Protein 6BT1 (pdb70)

Sequence (296 aa):
PPRFQRDFVDLRPPIRVMQWNILAQALGEGKDNFVQCPVVEALKWEERKCCLILEEILAYQPDILCLQEVDHYFDTFQPLLSRLGYQGTFFPKPWSPCLDVEHNNGPDGCALFFLQNRFKLVNSANIRLTAMTLKTNQVAIAQTLECKESGRQFCIAVTHLKARTTGWERFRSAQGCDLLQNLQNITQGAKIPLIVCGDFNAEPTEEVYKHFASSSSLNLNSAYKLLSADGQSEPPYTTWKIRTSGECRHTLDYIWYSKHALNVRSALDLLTEEQIGPNRLPSFNYPSDHLSLLVCDFSFT

InterPro domains:
  IPR005135 Endonuclease/exonuclease/phosphatase [PF03372] (146-414)
  IPR034965 Nocturnin, deadenylase domain [cd09096] (144-423)
  IPR036691 Endonuclease/exonuclease/phosphatase superfamily [G3DSA:3.60.10.10] (116-429)
  IPR036691 Endonuclease/exonuclease/phosphatase superfamily [SSF56219] (142-422)
  IPR050410 CCR4/nocturin mRNA turnover and transcription [PTHR12121] (87-424)

Structure (mmCIF, N/CA/C/O backbone):
data_6BT1
#
_entry.id   6BT1
#
_cell.length_a   61.900
_cell.length_b   61.900
_cell.length_c   155.483
_cell.angle_alpha   90.00
_cell.angle_beta   90.00
_cell.angle_gamma   90.00
#
_symmetry.space_group_name_H-M   'P 41 21 2'
#
loop_
_entity.id
_entity.type
_entity.pdbx_description
1 polymer Nocturnin
2 non-polymer 'MAGNESIUM ION'
3 water water
#
loop_
_atom_site.group_PDB
_atom_site.id
_atom_site.type_symbol
_atom_site.label_atom_id
_atom_site.label_alt_id
_atom_site.label_comp_id
_atom_site.label_asym_id
_atom_site.label_entity_id
_atom_site.label_seq_id
_atom_site.pdbx_PDB_ins_code
_atom_site.Cartn_x
_atom_site.Cartn_y
_atom_site.Cartn_z
_atom_site.occupancy
_atom_site.B_iso_or_equiv
_atom_site.auth_seq_id
_atom_site.auth_comp_id
_atom_site.auth_asym_id
_atom_site.auth_atom_id
_atom_site.pdbx_PDB_model_num
ATOM 1 N N . PRO A 1 4 ? -39.059 -9.667 -22.255 1.00 40.57 122 PRO A N 1
ATOM 2 C CA . PRO A 1 4 ? -37.871 -9.228 -21.522 1.00 41.78 122 PRO A CA 1
ATOM 3 C C . PRO A 1 4 ? -37.516 -7.779 -21.817 1.00 34.92 122 PRO A C 1
ATOM 4 O O . PRO A 1 4 ? -37.570 -7.346 -22.972 1.00 34.27 122 PRO A O 1
ATOM 8 N N . PRO A 1 5 ? -37.152 -7.033 -20.771 1.00 33.00 123 PRO A N 1
ATOM 9 C CA . PRO A 1 5 ? -36.719 -5.641 -20.887 1.00 27.90 123 PRO A CA 1
ATOM 10 C C . PRO A 1 5 ? -35.595 -5.446 -21.901 1.00 24.51 123 PRO A C 1
ATOM 11 O O . PRO A 1 5 ? -35.533 -4.389 -22.516 1.00 24.26 123 PRO A O 1
ATOM 15 N N . ARG A 1 6 ? -34.737 -6.443 -22.094 1.00 28.94 124 ARG A N 1
ATOM 16 C CA . ARG A 1 6 ? -33.618 -6.275 -23.021 1.00 29.68 124 ARG A CA 1
ATOM 17 C C . ARG A 1 6 ? -34.080 -6.121 -24.471 1.00 27.29 124 ARG A C 1
ATOM 18 O O . ARG A 1 6 ? -33.302 -5.707 -25.324 1.00 28.65 124 ARG A O 1
ATOM 26 N N . PHE A 1 7 ? -35.340 -6.449 -24.744 1.00 24.95 125 PHE A N 1
ATOM 27 C CA . PHE A 1 7 ? -35.909 -6.210 -26.069 1.00 25.95 125 PHE A CA 1
ATOM 28 C C . PHE A 1 7 ? -36.669 -4.876 -26.138 1.00 26.72 125 PHE A C 1
ATOM 29 O O . PHE A 1 7 ? -37.129 -4.469 -27.209 1.00 29.01 125 PHE A O 1
ATOM 37 N N . GLN A 1 8 ? -36.789 -4.194 -25.001 1.00 26.11 126 GLN A N 1
ATOM 38 C CA . GLN A 1 8 ? -37.554 -2.947 -24.918 1.00 26.60 126 GLN A CA 1
ATOM 39 C C . GLN A 1 8 ? -36.697 -1.702 -24.667 1.00 23.20 126 GLN A C 1
ATOM 40 O O . GLN A 1 8 ? -37.038 -0.605 -25.125 1.00 27.18 126 GLN A O 1
ATOM 46 N N . ARG A 1 9 ? -35.606 -1.859 -23.923 1.00 23.13 127 ARG A N 1
ATOM 47 C CA . ARG A 1 9 ? -34.798 -0.710 -23.530 1.00 21.97 127 ARG A CA 1
ATOM 48 C C . ARG A 1 9 ? -33.876 -0.266 -24.661 1.00 23.11 127 ARG A C 1
ATOM 49 O O . ARG A 1 9 ? -33.278 -1.097 -25.344 1.00 23.49 127 ARG A O 1
ATOM 57 N N . ASP A 1 10 ? -33.770 1.046 -24.851 1.00 24.89 128 ASP A N 1
ATOM 58 C CA . ASP A 1 10 ? -32.955 1.611 -25.921 1.00 24.06 128 ASP A CA 1
ATOM 59 C C . ASP A 1 10 ? -31.814 2.464 -25.406 1.00 21.54 128 ASP A C 1
ATOM 60 O O . ASP A 1 10 ? -31.926 3.096 -24.361 1.00 23.00 128 ASP A O 1
ATOM 65 N N . PHE A 1 11 ? -30.728 2.504 -26.169 1.00 20.40 129 PHE A N 1
ATOM 66 C CA . PHE A 1 11 ? -29.649 3.433 -25.870 1.00 20.56 129 PHE A CA 1
ATOM 67 C C . PHE A 1 11 ? -29.998 4.812 -26.395 1.00 22.71 129 PHE A C 1
ATOM 68 O O . PHE A 1 11 ? -30.356 4.993 -27.565 1.00 28.15 129 PHE A O 1
ATOM 76 N N . VAL A 1 12 ? -29.918 5.784 -25.503 1.00 20.67 130 VAL A N 1
ATOM 77 C CA . VAL A 1 12 ? -30.083 7.170 -25.876 1.00 20.57 130 VAL A CA 1
ATOM 78 C C . VAL A 1 12 ? -28.736 7.690 -26.345 1.00 21.68 130 VAL A C 1
ATOM 79 O O . VAL A 1 12 ? -27.740 7.539 -25.637 1.00 22.88 130 VAL A O 1
ATOM 83 N N . ASP A 1 13 ? -28.704 8.287 -27.536 1.00 24.40 131 ASP A N 1
ATOM 84 C CA . ASP A 1 13 ? -27.467 8.814 -28.108 1.00 29.18 131 ASP A CA 1
ATOM 85 C C . ASP A 1 13 ? -27.158 10.176 -27.494 1.00 31.74 131 ASP A C 1
ATOM 86 O O . ASP A 1 13 ? -27.907 11.136 -27.669 1.00 33.02 131 ASP A O 1
ATOM 91 N N . LEU A 1 14 ? -26.049 10.256 -26.773 1.00 32.33 132 LEU A N 1
ATOM 92 C CA . LEU A 1 14 ? -25.711 11.462 -26.032 1.00 35.11 132 LEU A CA 1
ATOM 93 C C . LEU A 1 14 ? -24.478 12.163 -26.595 1.00 41.67 132 LEU A C 1
ATOM 94 O O . LEU A 1 14 ? -24.001 13.143 -26.018 1.00 45.32 132 LEU A O 1
ATOM 99 N N . ARG A 1 15 ? -23.971 11.653 -27.715 1.00 43.18 133 ARG A N 1
ATOM 100 C CA . ARG A 1 15 ? -22.799 12.219 -28.381 1.00 47.34 133 ARG A CA 1
ATOM 101 C C . ARG A 1 15 ? -22.571 11.531 -29.719 1.00 50.30 133 ARG A C 1
ATOM 102 O O . ARG A 1 15 ? -22.314 10.326 -29.767 1.00 53.15 133 ARG A O 1
ATOM 104 N N . PRO A 1 23 ? -12.568 4.237 -29.494 1.00 51.65 141 PRO A N 1
ATOM 105 C CA . PRO A 1 23 ? -12.462 3.119 -28.547 1.00 49.08 141 PRO A CA 1
ATOM 106 C C . PRO A 1 23 ? -13.269 3.328 -27.263 1.00 42.00 141 PRO A C 1
ATOM 107 O O . PRO A 1 23 ? -12.672 3.457 -26.194 1.00 42.03 141 PRO A O 1
ATOM 111 N N . PRO A 1 24 ? -14.610 3.351 -27.363 1.00 37.78 142 PRO A N 1
ATOM 112 C CA . PRO A 1 24 ? -15.452 3.644 -26.198 1.00 32.25 142 PRO A CA 1
ATOM 113 C C . PRO A 1 24 ? -15.365 2.548 -25.151 1.00 25.11 142 PRO A C 1
ATOM 114 O O . PRO A 1 24 ? -15.088 1.397 -25.489 1.00 25.98 142 PRO A O 1
ATOM 118 N N . ILE A 1 25 ? -15.595 2.916 -23.895 1.00 17.85 143 ILE A N 1
ATOM 119 C CA . ILE A 1 25 ? -15.611 1.969 -22.779 1.00 15.73 143 ILE A CA 1
ATOM 120 C C . ILE A 1 25 ? -17.033 1.857 -22.250 1.00 15.91 143 ILE A C 1
ATOM 121 O O . ILE A 1 25 ? -17.602 2.851 -21.797 1.00 15.68 143 ILE A O 1
ATOM 126 N N . ARG A 1 26 ? -17.608 0.657 -22.318 1.00 13.59 144 ARG A N 1
ATOM 127 C CA . ARG A 1 26 ? -18.966 0.433 -21.831 1.00 12.44 144 ARG A CA 1
ATOM 128 C C . ARG A 1 26 ? -18.930 -0.083 -20.410 1.00 11.79 144 ARG A C 1
ATOM 129 O O . ARG A 1 26 ? -18.302 -1.104 -20.120 1.00 12.40 144 ARG A O 1
ATOM 137 N N . VAL A 1 27 ? -19.610 0.640 -19.532 1.00 12.03 145 VAL A N 1
ATOM 138 C CA . VAL A 1 27 ? -19.698 0.295 -18.123 1.00 11.88 145 VAL A CA 1
ATOM 139 C C . VAL A 1 27 ? -21.123 -0.105 -17.757 1.00 10.93 145 VAL A C 1
ATOM 140 O O . VAL A 1 27 ? -22.073 0.592 -18.108 1.00 13.06 145 VAL A O 1
ATOM 144 N N . MET A 1 28 ? -21.261 -1.236 -17.074 1.00 11.09 146 MET A N 1
ATOM 145 C CA . MET A 1 28 ? -22.554 -1.711 -16.612 1.00 11.56 146 MET A CA 1
ATOM 146 C C . MET A 1 28 ? -22.556 -1.799 -15.091 1.00 11.56 146 MET A C 1
ATOM 147 O O . MET A 1 28 ? -21.653 -2.399 -14.501 1.00 13.83 146 MET A O 1
ATOM 152 N N . GLN A 1 29 ? -23.555 -1.166 -14.480 1.00 11.71 147 GLN A N 1
ATOM 153 C CA . GLN A 1 29 ? -23.765 -1.147 -13.030 1.00 12.38 147 GLN A CA 1
ATOM 154 C C . GLN A 1 29 ? -25.037 -1.939 -12.705 1.00 10.35 147 GLN A C 1
ATOM 155 O O . GLN A 1 29 ? -26.079 -1.667 -13.277 1.00 12.72 147 GLN A O 1
ATOM 161 N N . TRP A 1 30 ? -24.974 -2.898 -11.782 1.00 9.66 148 TRP A N 1
ATOM 162 C CA . TRP A 1 30 ? -26.173 -3.682 -11.488 1.00 10.15 148 TRP A CA 1
ATOM 163 C C . TRP A 1 30 ? -26.164 -4.307 -10.105 1.00 9.96 148 TRP A C 1
ATOM 164 O O . TRP A 1 30 ? -25.233 -5.045 -9.754 1.00 10.49 148 TRP A O 1
ATOM 175 N N . ASN A 1 31 ? -27.192 -3.987 -9.320 1.00 10.93 149 ASN A N 1
ATOM 176 C CA . ASN A 1 31 ? -27.512 -4.754 -8.119 1.00 11.14 149 ASN A CA 1
ATOM 177 C C . ASN A 1 31 ? -28.319 -5.932 -8.630 1.00 9.78 149 ASN A C 1
ATOM 178 O O . ASN A 1 31 ? -29.454 -5.740 -9.079 1.00 11.43 149 ASN A O 1
ATOM 183 N N . ILE A 1 32 ? -27.725 -7.128 -8.604 1.00 10.01 150 ILE A N 1
ATOM 184 C CA . ILE A 1 32 ? -28.309 -8.272 -9.306 1.00 10.58 150 ILE A CA 1
ATOM 185 C C . ILE A 1 32 ? -29.303 -9.075 -8.472 1.00 12.26 150 ILE A C 1
ATOM 186 O O . ILE A 1 32 ? -29.874 -10.039 -8.983 1.00 14.23 150 ILE A O 1
ATOM 191 N N . LEU A 1 33 ? -29.472 -8.682 -7.210 1.00 12.09 151 LEU A N 1
ATOM 192 C CA . LEU A 1 33 ? -30.377 -9.355 -6.283 1.00 11.20 151 LEU A CA 1
ATOM 193 C C . LEU A 1 33 ? -2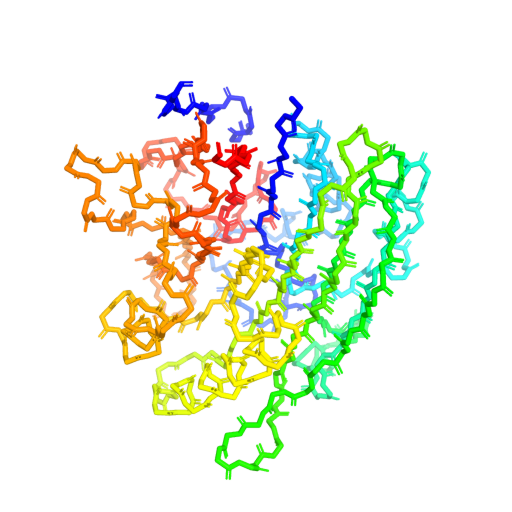9.779 -10.677 -5.814 1.00 13.23 151 LEU A C 1
ATOM 194 O O . LEU A 1 33 ? -29.749 -11.647 -6.573 1.00 15.20 151 LEU A O 1
ATOM 199 N N . ALA A 1 34 ? -29.303 -10.727 -4.571 1.00 12.06 152 ALA A N 1
ATOM 200 C CA . ALA A 1 34 ? -28.712 -11.970 -4.072 1.00 13.05 152 ALA A CA 1
ATOM 201 C C . ALA A 1 34 ? -29.777 -13.053 -4.032 1.00 13.64 152 ALA A C 1
ATOM 202 O O . ALA A 1 34 ? -30.906 -12.783 -3.638 1.00 14.60 152 ALA A O 1
ATOM 204 N N . GLN A 1 35 ? -29.420 -14.272 -4.426 1.00 13.92 153 GLN A N 1
ATOM 205 C CA . GLN A 1 35 ? -30.372 -15.374 -4.430 1.00 15.53 153 GLN A CA 1
ATOM 206 C C . GLN A 1 35 ? -30.956 -15.618 -3.037 1.00 16.74 153 GLN A C 1
ATOM 207 O O . GLN A 1 35 ? -32.167 -15.773 -2.886 1.00 18.10 153 GLN A O 1
ATOM 213 N N . ALA A 1 36 ? -30.107 -15.634 -2.014 1.00 16.45 154 ALA A N 1
ATOM 214 C CA . ALA A 1 36 ? -30.587 -15.909 -0.659 1.00 17.63 154 ALA A CA 1
ATOM 215 C C . ALA A 1 36 ? -31.536 -14.824 -0.169 1.00 17.57 154 ALA A C 1
ATOM 216 O O . ALA A 1 36 ? -32.489 -15.104 0.551 1.00 20.23 154 ALA A O 1
ATOM 218 N N . LEU A 1 37 ? -31.281 -13.583 -0.564 1.00 16.75 155 LEU A N 1
ATOM 219 C CA . LEU A 1 37 ? -32.108 -12.471 -0.105 1.00 16.95 155 LEU A CA 1
ATOM 220 C C . LEU A 1 37 ? -33.440 -12.435 -0.845 1.00 18.37 155 LEU A C 1
ATOM 221 O O . LEU A 1 37 ? -34.482 -12.169 -0.249 1.00 20.18 155 LEU A O 1
ATOM 226 N N . GLY A 1 38 ? -33.411 -12.724 -2.140 1.00 18.85 156 GLY A N 1
ATOM 227 C CA . GLY A 1 38 ? -34.623 -12.724 -2.936 1.00 20.89 156 GLY A CA 1
ATOM 228 C C . GLY A 1 38 ? -35.625 -13.728 -2.407 1.00 25.23 156 GLY A C 1
ATOM 229 O O . GLY A 1 38 ? -36.835 -13.480 -2.402 1.00 26.40 156 GLY A O 1
ATOM 230 N N . GLU A 1 39 ? -35.124 -14.868 -1.940 1.00 24.47 157 GLU A N 1
ATOM 231 C CA . GLU A 1 39 ? -36.016 -15.907 -1.450 1.00 28.56 157 GLU A CA 1
ATOM 232 C C . GLU A 1 39 ? -36.290 -15.801 0.053 1.00 28.84 157 GLU A C 1
ATOM 233 O O . GLU A 1 39 ? -37.358 -16.214 0.508 1.00 32.36 157 GLU A O 1
ATOM 239 N N . GLY A 1 40 ? -35.356 -15.232 0.817 1.00 28.44 158 GLY A N 1
ATOM 240 C CA . GLY A 1 40 ? -35.454 -15.264 2.271 1.00 28.85 158 GLY A CA 1
ATOM 241 C C . GLY A 1 40 ? -35.662 -13.967 3.044 1.00 29.91 158 GLY A C 1
ATOM 242 O O . GLY A 1 40 ? -36.078 -14.009 4.203 1.00 34.74 158 GLY A O 1
ATOM 243 N N . LYS A 1 41 ? -35.385 -12.819 2.431 1.00 25.67 159 LYS A N 1
ATOM 244 C CA . LYS A 1 41 ? -35.443 -11.545 3.160 1.00 25.38 159 LYS A CA 1
ATOM 245 C C . LYS A 1 41 ? -36.299 -10.463 2.496 1.00 26.11 159 LYS A C 1
ATOM 246 O O . LYS A 1 41 ? -36.954 -9.676 3.179 1.00 27.66 159 LYS A O 1
ATOM 248 N N . ASP A 1 42 ? -36.293 -10.413 1.170 1.00 22.93 160 ASP A N 1
ATOM 249 C CA . ASP A 1 42 ? -36.918 -9.292 0.468 1.00 23.19 160 ASP A CA 1
ATOM 250 C C . ASP A 1 42 ? -38.447 -9.236 0.505 1.00 25.46 160 ASP A C 1
ATOM 251 O O . ASP A 1 42 ? -39.029 -8.151 0.386 1.00 27.48 160 ASP A O 1
ATOM 256 N N . ASN A 1 43 ? -39.092 -10.388 0.662 1.00 26.34 161 ASN A N 1
ATOM 257 C CA . ASN A 1 43 ? -40.556 -10.457 0.745 1.00 28.76 161 ASN A CA 1
ATOM 258 C C . ASN A 1 43 ? -41.252 -9.812 -0.457 1.00 27.31 161 ASN A C 1
ATOM 259 O O . ASN A 1 43 ? -42.089 -8.919 -0.291 1.00 26.88 161 ASN A O 1
ATOM 264 N N . PHE A 1 44 ? -40.904 -10.266 -1.659 1.00 25.05 162 PHE A N 1
ATOM 265 C CA . PHE A 1 44 ? -41.547 -9.782 -2.881 1.00 23.94 162 PHE A CA 1
ATOM 266 C C . PHE A 1 44 ? -42.941 -10.373 -3.003 1.00 28.22 162 PHE A C 1
ATOM 267 O O . PHE A 1 44 ? -43.132 -11.397 -3.665 1.00 28.51 162 PHE A O 1
ATOM 275 N N . VAL A 1 45 ? -43.914 -9.707 -2.389 1.00 28.66 163 VAL A N 1
ATOM 276 C CA . VAL A 1 45 ? -45.246 -10.282 -2.193 1.00 29.86 163 VAL A CA 1
ATOM 277 C C . VAL A 1 45 ? -46.061 -10.480 -3.470 1.00 29.44 163 VAL A C 1
ATOM 278 O O . VAL A 1 45 ? -47.008 -11.268 -3.478 1.00 31.69 163 VAL A O 1
ATOM 282 N N . GLN A 1 46 ? -45.709 -9.790 -4.548 1.00 29.15 164 GLN A N 1
ATOM 283 C CA . GLN A 1 46 ? -46.476 -9.937 -5.782 1.00 30.21 164 GLN A CA 1
ATOM 284 C C . GLN A 1 46 ? -45.684 -10.605 -6.906 1.00 29.85 164 GLN A C 1
ATOM 285 O O . GLN A 1 46 ? -46.167 -10.705 -8.029 1.00 33.44 164 GLN A O 1
ATOM 291 N N . CYS A 1 47 ? -44.479 -11.075 -6.599 1.00 27.20 165 CYS A N 1
ATOM 292 C CA . CYS A 1 47 ? -43.693 -11.833 -7.571 1.00 24.66 165 CYS A CA 1
ATOM 293 C C . CYS A 1 47 ? -43.869 -13.337 -7.365 1.00 26.74 165 CYS A C 1
ATOM 294 O O . CYS A 1 47 ? -43.718 -13.831 -6.247 1.00 27.77 165 CYS A O 1
ATOM 297 N N . PRO A 1 48 ? -44.192 -14.069 -8.442 1.00 26.77 166 PRO A N 1
ATOM 298 C CA . PRO A 1 48 ? -44.347 -15.529 -8.376 1.00 25.88 166 PRO A CA 1
ATOM 299 C C . PRO A 1 48 ? -43.092 -16.190 -7.820 1.00 25.21 166 PRO A C 1
ATOM 300 O O . PRO A 1 48 ? -41.996 -15.868 -8.278 1.00 24.02 166 PRO A O 1
ATOM 304 N N . VAL A 1 49 ? -43.239 -17.109 -6.868 1.00 26.91 167 VAL A N 1
ATOM 305 C CA A VAL A 1 49 ? -42.064 -17.707 -6.248 0.74 27.06 167 VAL A CA 1
ATOM 306 C CA B VAL A 1 49 ? -42.094 -17.756 -6.238 0.26 26.97 167 VAL A CA 1
ATOM 307 C C . VAL A 1 49 ? -41.225 -18.473 -7.269 1.00 25.45 167 VAL A C 1
ATOM 308 O O . VAL A 1 49 ? -40.006 -18.556 -7.131 1.00 24.70 167 VAL A O 1
ATOM 315 N N . GLU A 1 50 ? -41.861 -18.994 -8.312 1.00 24.67 168 GLU A N 1
ATOM 316 C CA . GLU A 1 50 ? -41.128 -19.730 -9.337 1.00 23.44 168 GLU A CA 1
ATOM 317 C C . GLU A 1 50 ? -40.172 -18.833 -10.120 1.00 22.37 168 GLU A C 1
ATOM 318 O O . GLU A 1 50 ? -39.169 -19.308 -10.656 1.00 23.16 168 GLU A O 1
ATOM 324 N N . ALA A 1 51 ? -40.485 -17.543 -10.193 1.00 20.42 169 ALA A N 1
ATOM 325 C CA . ALA A 1 51 ? -39.619 -16.590 -10.884 1.00 20.23 169 ALA A CA 1
ATOM 326 C C . ALA A 1 51 ? -38.357 -16.268 -10.074 1.00 22.09 169 ALA A C 1
ATOM 327 O O . ALA A 1 51 ? -37.419 -15.662 -10.590 1.00 25.31 169 ALA A O 1
ATOM 329 N N . LEU A 1 52 ? -38.340 -16.661 -8.802 1.00 20.90 170 LEU A N 1
ATOM 330 C CA . LEU A 1 52 ? -37.206 -16.367 -7.925 1.00 21.24 170 LEU A CA 1
ATOM 331 C C . LEU A 1 52 ? -36.226 -17.548 -7.849 1.00 22.90 170 LEU A C 1
ATOM 332 O O . LEU A 1 52 ? -35.182 -17.451 -7.200 1.00 25.14 170 LEU A O 1
ATOM 337 N N . LYS A 1 53 ? -36.552 -18.652 -8.518 1.00 21.61 171 LYS A N 1
ATOM 338 C CA . LYS A 1 53 ? -35.682 -19.836 -8.534 1.00 21.08 171 LYS A CA 1
ATOM 339 C C . LYS A 1 53 ? -34.319 -19.530 -9.152 1.00 19.77 171 LYS A C 1
ATOM 340 O O . LYS A 1 53 ? -34.240 -18.852 -10.176 1.00 19.36 171 LYS A O 1
ATOM 342 N N . TRP A 1 54 ? -33.253 -20.043 -8.542 1.00 20.06 172 TRP A N 1
ATOM 343 C CA . TRP A 1 54 ? -31.898 -19.714 -8.970 1.00 17.98 172 TRP A CA 1
ATOM 344 C C . TRP A 1 54 ? -31.613 -20.082 -10.428 1.00 19.82 172 TRP A C 1
ATOM 345 O O . TRP A 1 54 ? -31.017 -19.286 -11.150 1.00 19.25 172 TRP A O 1
ATOM 356 N N . GLU A 1 55 ? -32.045 -21.260 -10.872 1.00 20.77 173 GLU A N 1
ATOM 357 C CA . GLU A 1 55 ? -31.741 -21.675 -12.240 1.00 23.99 173 GLU A CA 1
ATOM 358 C C . GLU A 1 55 ? -32.311 -20.675 -13.235 1.00 24.63 173 GLU A C 1
ATOM 359 O O . GLU A 1 55 ? -31.685 -20.372 -14.253 1.00 28.55 173 GLU A O 1
ATOM 365 N N . GLU A 1 56 ? -33.500 -20.162 -12.938 1.00 22.45 174 GLU A N 1
ATOM 366 C CA . GLU A 1 56 ? -34.157 -19.195 -13.810 1.00 22.65 174 GLU A CA 1
ATOM 367 C C . GLU A 1 56 ? -33.487 -17.826 -13.732 1.00 20.99 174 GLU A C 1
ATOM 368 O O . GLU A 1 56 ? -33.291 -17.162 -14.749 1.00 24.05 174 GLU A O 1
ATOM 374 N N . ARG A 1 57 ? -33.137 -17.412 -12.518 1.00 17.71 175 ARG A N 1
ATOM 375 C CA . ARG A 1 57 ? -32.491 -16.121 -12.306 1.00 17.36 175 ARG A CA 1
ATOM 376 C C . ARG A 1 57 ? -31.103 -16.080 -12.936 1.00 18.26 175 ARG A C 1
ATOM 377 O O . ARG A 1 57 ? -30.743 -15.112 -13.605 1.00 19.33 175 ARG A O 1
ATOM 385 N N . LYS A 1 58 ? -30.327 -17.137 -12.717 1.00 17.61 176 LYS A N 1
ATOM 386 C CA . LYS A 1 58 ? -28.976 -17.222 -13.259 1.00 18.77 176 LYS A CA 1
ATOM 387 C C . LYS A 1 58 ? -28.960 -16.992 -14.767 1.00 19.90 176 LYS A C 1
ATOM 388 O O . LYS A 1 58 ? -28.160 -16.208 -15.276 1.00 18.46 176 LYS A O 1
ATOM 394 N N . CYS A 1 59 ? -29.849 -17.681 -15.476 1.00 20.05 177 CYS A N 1
ATOM 395 C CA A CYS A 1 59 ? -29.900 -17.545 -16.920 0.60 21.76 177 CYS A CA 1
ATOM 396 C CA B CYS A 1 59 ? -29.973 -17.564 -16.922 0.40 21.31 177 CYS A CA 1
ATOM 397 C C . CYS A 1 59 ? -30.228 -16.120 -17.349 1.00 19.64 177 CYS A C 1
ATOM 398 O O . CYS A 1 59 ? -29.579 -15.595 -18.252 1.00 20.56 177 CYS A O 1
ATOM 403 N N . LEU A 1 60 ? -31.189 -15.474 -16.692 1.00 17.76 178 LEU A N 1
ATOM 404 C CA . LEU A 1 60 ? -31.534 -14.093 -17.055 1.00 17.68 178 LEU A CA 1
ATOM 405 C C . LEU A 1 60 ? -30.414 -13.097 -16.764 1.00 15.71 178 LEU A C 1
ATOM 406 O O . LEU A 1 60 ? -30.227 -12.138 -17.509 1.00 17.52 178 LEU A O 1
ATOM 411 N N . ILE A 1 61 ? -29.665 -13.321 -15.692 1.00 14.31 179 ILE A N 1
ATOM 412 C CA . ILE A 1 61 ? -28.569 -12.415 -15.366 1.00 14.40 179 ILE A CA 1
ATOM 413 C C . ILE A 1 61 ? -27.473 -12.521 -16.427 1.00 15.47 179 ILE A C 1
ATOM 414 O O . ILE A 1 61 ? -26.991 -11.507 -16.929 1.00 15.52 179 ILE A O 1
ATOM 419 N N . LEU A 1 62 ? -27.110 -13.744 -16.802 1.00 15.94 180 LEU A N 1
ATOM 420 C CA . LEU A 1 62 ? -26.125 -13.936 -17.862 1.00 17.24 180 LEU A CA 1
ATOM 421 C C . LEU A 1 62 ? -26.620 -13.338 -19.179 1.00 17.63 180 LEU A C 1
ATOM 422 O O . LEU A 1 62 ? -25.843 -12.735 -19.910 1.00 19.30 180 LEU A O 1
ATOM 427 N N . GLU A 1 63 ? -27.912 -13.488 -19.471 1.00 17.37 181 GLU A N 1
ATOM 428 C CA . GLU A 1 63 ? -28.480 -12.961 -20.716 1.00 18.45 181 GLU A CA 1
ATOM 429 C C . GLU A 1 63 ? -28.372 -11.435 -20.778 1.00 16.82 181 GLU A C 1
ATOM 430 O O . GLU A 1 63 ? -28.068 -10.868 -21.824 1.00 19.52 181 GLU A O 1
ATOM 436 N N . GLU A 1 64 ? -28.597 -10.776 -19.646 1.00 16.43 182 GLU A N 1
ATOM 437 C CA . GLU A 1 64 ? -28.470 -9.326 -19.561 1.00 16.09 182 GLU A CA 1
ATOM 438 C C . GLU A 1 64 ? -27.041 -8.877 -19.895 1.00 15.26 182 GLU A C 1
ATOM 439 O O . GLU A 1 64 ? -26.829 -7.931 -20.655 1.00 16.56 182 GLU A O 1
ATOM 445 N N . ILE A 1 65 ? -26.066 -9.567 -19.316 1.00 16.40 183 ILE A N 1
ATOM 446 C CA . ILE A 1 65 ? -24.659 -9.279 -19.570 1.00 17.48 183 ILE A CA 1
ATOM 447 C C . ILE A 1 65 ? -24.299 -9.519 -21.043 1.00 17.75 183 ILE A C 1
ATOM 448 O O . ILE A 1 65 ? -23.615 -8.704 -21.656 1.00 20.00 183 ILE A O 1
ATOM 453 N N . LEU A 1 66 ? -24.788 -10.612 -21.624 1.00 16.84 184 LEU A N 1
ATOM 454 C CA . LEU A 1 66 ? -24.572 -10.876 -23.052 1.00 19.66 184 LEU A CA 1
ATOM 455 C C . LEU A 1 66 ? -25.253 -9.859 -23.975 1.00 18.91 184 LEU A C 1
ATOM 456 O O . LEU A 1 66 ? -24.741 -9.554 -25.054 1.00 20.18 184 LEU A O 1
ATOM 461 N N . ALA A 1 67 ? -26.413 -9.350 -23.571 1.00 17.37 185 ALA A N 1
ATOM 462 C CA . ALA A 1 67 ? -27.127 -8.373 -24.390 1.00 17.53 185 ALA A CA 1
ATOM 463 C C . ALA A 1 67 ? -26.350 -7.077 -24.517 1.00 19.06 185 ALA A C 1
ATOM 464 O O . ALA A 1 67 ? -26.319 -6.475 -25.590 1.00 19.76 185 ALA A O 1
ATOM 466 N N . TYR A 1 68 ? -25.723 -6.640 -23.424 1.00 17.40 186 TYR A N 1
ATOM 467 C CA . TYR A 1 68 ? -25.090 -5.326 -23.423 1.00 17.21 186 TYR A CA 1
ATOM 468 C C . TYR A 1 68 ? -23.579 -5.366 -23.629 1.00 18.91 186 TYR A C 1
ATOM 469 O O . TYR A 1 68 ? -22.976 -4.328 -23.876 1.00 20.52 186 TYR A O 1
ATOM 478 N N . GLN A 1 69 ? -22.979 -6.555 -23.581 1.00 17.59 187 GLN A N 1
ATOM 479 C CA . GLN A 1 69 ? -21.560 -6.703 -23.899 1.00 19.65 187 GLN A CA 1
ATOM 480 C C . GLN A 1 69 ? -20.643 -5.667 -23.223 1.00 18.61 187 GLN A C 1
ATOM 481 O O . GLN A 1 69 ? -19.853 -5.009 -23.901 1.00 20.71 187 GLN A O 1
ATOM 487 N N . PRO A 1 70 ? -20.751 -5.501 -21.897 1.00 15.01 188 PRO A N 1
ATOM 488 C CA . PRO A 1 70 ? -19.951 -4.435 -21.283 1.00 14.21 188 PRO A CA 1
ATOM 489 C C . PRO A 1 70 ? -18.450 -4.715 -21.273 1.00 14.79 188 PRO A C 1
ATOM 490 O O . PRO A 1 70 ? -18.021 -5.874 -21.203 1.00 16.99 188 PRO A O 1
ATOM 494 N N . ASP A 1 71 ? -17.654 -3.652 -21.292 1.00 13.72 189 ASP A N 1
ATOM 495 C CA . ASP A 1 71 ? -16.216 -3.788 -21.064 1.00 13.55 189 ASP A CA 1
ATOM 496 C C . ASP A 1 71 ? -15.876 -3.917 -19.580 1.00 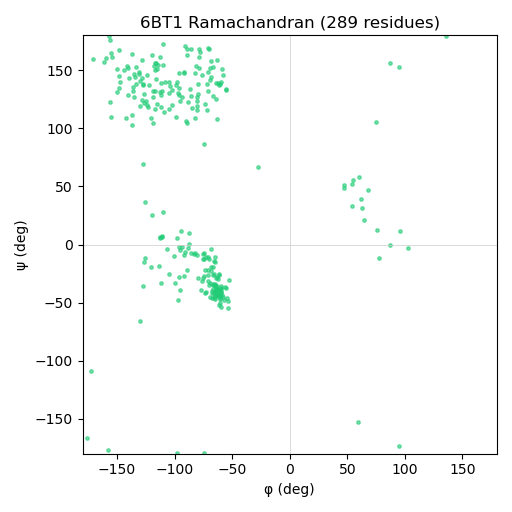13.89 189 ASP A C 1
ATOM 497 O O . ASP A 1 71 ? -14.873 -4.531 -19.215 1.00 14.40 189 ASP A O 1
ATOM 502 N N . ILE A 1 72 ? -16.722 -3.318 -18.746 1.00 12.74 190 ILE A N 1
ATOM 503 C CA . ILE A 1 72 ? -16.562 -3.280 -17.304 1.00 12.84 190 ILE A CA 1
ATOM 504 C C . ILE A 1 72 ? -17.917 -3.568 -16.683 1.00 10.83 190 ILE A C 1
ATOM 505 O O . ILE A 1 72 ? -18.934 -2.982 -17.077 1.00 12.60 190 ILE A O 1
ATOM 510 N N . LEU A 1 73 ? -17.929 -4.478 -15.714 1.00 11.76 191 LEU A N 1
ATOM 511 C CA . LEU A 1 73 ? -19.160 -4.871 -15.053 1.00 11.42 191 LEU A CA 1
ATOM 512 C C . LEU A 1 73 ? -18.983 -4.715 -13.551 1.00 10.86 191 LEU A C 1
ATOM 513 O O . LEU A 1 73 ? -18.094 -5.326 -12.958 1.00 12.03 191 LEU A O 1
ATOM 518 N N . CYS A 1 74 ? -19.839 -3.895 -12.953 1.00 11.12 192 CYS A N 1
ATOM 519 C CA . CYS A 1 74 ? -19.796 -3.583 -11.532 1.00 9.96 192 CYS A CA 1
ATOM 520 C C . CYS A 1 74 ? -21.073 -4.078 -10.877 1.00 10.62 192 CYS A C 1
ATOM 521 O O . CYS A 1 74 ? -22.162 -3.608 -11.217 1.00 12.36 192 CYS A O 1
ATOM 524 N N . LEU A 1 75 ? -20.948 -5.027 -9.948 1.00 9.83 193 LEU A N 1
ATOM 525 C CA . LEU A 1 75 ? -22.117 -5.712 -9.398 1.00 10.37 193 LEU A CA 1
ATOM 526 C C . LEU A 1 75 ? -22.209 -5.617 -7.883 1.00 10.03 193 LEU A C 1
ATOM 527 O O . LEU A 1 75 ? -21.191 -5.625 -7.184 1.00 10.99 193 LEU A O 1
ATOM 532 N N . GLN A 1 76 ? -23.439 -5.553 -7.380 1.00 10.88 194 GLN A N 1
ATOM 533 C CA . GLN A 1 76 ? -23.705 -5.724 -5.952 1.00 10.04 194 GLN A CA 1
ATOM 534 C C . GLN A 1 76 ? -24.619 -6.921 -5.726 1.00 10.50 194 GLN A C 1
ATOM 535 O O . GLN A 1 76 ? -25.303 -7.368 -6.644 1.00 11.13 194 GLN A O 1
ATOM 541 N N . GLU A 1 77 ? -24.647 -7.389 -4.479 1.00 11.00 195 GLU A N 1
ATOM 542 C CA . GLU A 1 77 ? -25.474 -8.509 -4.025 1.00 10.00 195 GLU A CA 1
ATOM 543 C C . GLU A 1 77 ? -25.115 -9.809 -4.738 1.00 10.14 195 GLU A C 1
ATOM 544 O O . GLU A 1 77 ? -25.979 -10.633 -5.024 1.00 12.21 195 GLU A O 1
ATOM 550 N N . VAL A 1 78 ? -23.821 -10.016 -4.966 1.00 11.21 196 VAL A N 1
ATOM 551 C CA . VAL A 1 78 ? -23.376 -11.219 -5.663 1.00 11.44 196 VAL A CA 1
ATOM 552 C C . VAL A 1 78 ? -23.106 -12.325 -4.650 1.00 11.65 196 VAL A C 1
ATOM 553 O O . VAL A 1 78 ? -22.118 -12.249 -3.927 1.00 13.17 196 VAL A O 1
ATOM 557 N N . ASP A 1 79 ? -23.984 -13.328 -4.568 1.00 11.79 197 ASP A N 1
ATOM 558 C CA . ASP A 1 79 ? -23.718 -14.452 -3.671 1.00 12.06 197 ASP A CA 1
ATOM 559 C C . ASP A 1 79 ? -23.410 -15.753 -4.422 1.00 11.83 197 ASP A C 1
ATOM 560 O O . ASP A 1 79 ? -23.260 -16.808 -3.804 1.00 14.59 197 ASP A O 1
ATOM 565 N N . HIS A 1 80 ? -23.271 -15.666 -5.744 1.00 13.79 198 HIS A N 1
ATOM 566 C CA . HIS A 1 80 ? -22.898 -16.820 -6.567 1.00 12.16 198 HIS A CA 1
ATOM 567 C C . HIS A 1 80 ? -21.663 -16.521 -7.427 1.00 14.46 198 HIS A C 1
ATOM 568 O O . HIS A 1 80 ? -21.541 -16.989 -8.559 1.00 13.93 198 HIS A O 1
ATOM 575 N N . TYR A 1 81 ? -20.724 -15.760 -6.876 1.00 12.53 199 TYR A N 1
ATOM 576 C CA . TYR A 1 81 ? -19.496 -15.451 -7.609 1.00 12.25 199 TYR A CA 1
ATOM 577 C C . TYR A 1 81 ? -18.671 -16.696 -7.956 1.00 12.55 199 TYR A C 1
ATOM 578 O O . TYR A 1 81 ? -18.265 -16.876 -9.110 1.00 13.46 199 TYR A O 1
ATOM 587 N N . PHE A 1 82 ? -18.381 -17.532 -6.959 1.00 13.14 200 PHE A N 1
ATOM 588 C CA . PHE A 1 82 ? -17.405 -18.610 -7.159 1.00 13.41 200 PHE A CA 1
ATOM 589 C C . PHE A 1 82 ? -17.939 -19.793 -7.948 1.00 16.38 200 PHE A C 1
ATOM 590 O O . PHE A 1 82 ? -17.186 -20.445 -8.665 1.00 18.13 200 PHE A O 1
ATOM 598 N N . ASP A 1 83 ? -19.229 -20.077 -7.819 1.00 16.14 201 ASP A N 1
ATOM 599 C CA . ASP A 1 83 ? -19.822 -21.222 -8.502 1.00 17.85 201 ASP A CA 1
ATOM 600 C C . ASP A 1 83 ? -20.348 -20.873 -9.901 1.00 18.26 201 ASP A C 1
ATOM 601 O O . ASP A 1 83 ? -20.511 -21.758 -10.751 1.00 20.84 201 ASP A O 1
ATOM 606 N N . THR A 1 84 ? -20.622 -19.593 -10.141 1.00 16.07 202 THR A N 1
ATOM 607 C CA . THR A 1 84 ? -21.283 -19.192 -11.379 1.00 15.48 202 THR A CA 1
ATOM 608 C C . THR A 1 84 ? -20.596 -18.048 -12.126 1.00 14.35 202 THR A C 1
ATOM 609 O O . THR A 1 84 ? -20.099 -18.244 -13.227 1.00 16.01 202 THR A O 1
ATOM 613 N N . PHE A 1 85 ? -20.563 -16.844 -11.558 1.00 13.42 203 PHE A N 1
ATOM 614 C CA . PHE A 1 85 ? -20.173 -15.709 -12.399 1.00 12.85 203 PHE A CA 1
ATOM 615 C C . PHE A 1 85 ? -18.684 -15.686 -12.730 1.00 12.44 203 PHE A C 1
ATOM 616 O O . PHE A 1 85 ? -18.312 -15.407 -13.869 1.00 14.20 203 PHE A O 1
ATOM 624 N N . GLN A 1 86 ? -17.828 -16.006 -11.767 1.00 12.61 204 GLN A N 1
ATOM 625 C CA . GLN A 1 86 ? -16.402 -16.036 -12.058 1.00 13.52 204 GLN A CA 1
ATOM 626 C C . GLN A 1 86 ? -16.057 -17.051 -13.169 1.00 13.97 204 GLN A C 1
ATOM 627 O O . GLN A 1 86 ? -15.439 -16.658 -14.161 1.00 14.68 204 GLN A O 1
ATOM 633 N N . PRO A 1 87 ? -16.472 -18.332 -13.039 1.00 14.86 205 PRO A N 1
ATOM 634 C CA . PRO A 1 87 ? -16.101 -19.252 -14.131 1.00 16.70 205 PRO A CA 1
ATOM 635 C C . PRO A 1 87 ? -16.761 -18.919 -15.476 1.00 17.24 205 PRO A C 1
ATOM 636 O O . PRO A 1 87 ? -16.100 -18.966 -16.522 1.00 16.97 205 PRO A O 1
ATOM 640 N N . LEU A 1 88 ? -18.043 -18.585 -15.479 1.00 15.62 206 LEU A N 1
ATOM 641 C CA . LEU A 1 88 ? -18.702 -18.347 -16.758 1.00 17.51 206 LEU A CA 1
ATOM 642 C C . LEU A 1 88 ? -18.165 -17.091 -17.455 1.00 16.24 206 LEU A C 1
ATOM 643 O O . LEU A 1 88 ? -17.951 -17.100 -18.675 1.00 17.37 206 LEU A O 1
ATOM 648 N N . LEU A 1 89 ? -17.935 -16.016 -16.702 1.00 14.20 207 LEU A N 1
ATOM 649 C CA . LEU A 1 89 ? -17.439 -14.801 -17.341 1.00 13.60 207 LEU A CA 1
ATOM 650 C C . LEU A 1 89 ? -15.962 -14.950 -17.721 1.00 16.10 207 LEU A C 1
ATOM 651 O O . LEU A 1 89 ? -15.501 -14.317 -18.678 1.00 15.84 207 LEU A O 1
ATOM 656 N N . SER A 1 90 ? -15.224 -15.793 -17.000 1.00 15.00 208 SER A N 1
ATOM 657 C CA . SER A 1 90 ? -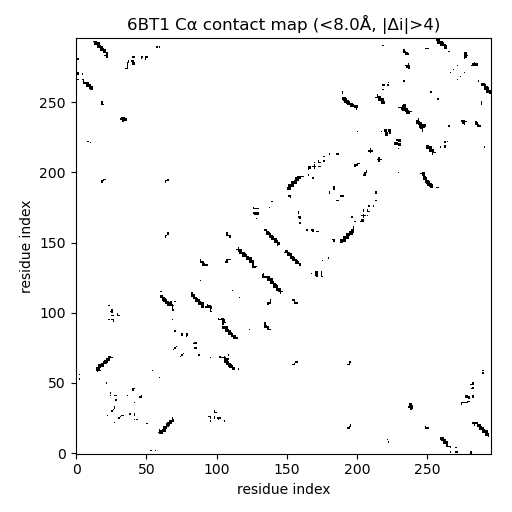13.840 -16.081 -17.384 1.00 15.93 208 SER A CA 1
ATOM 658 C C . SER A 1 90 ? -13.772 -16.685 -18.788 1.00 15.76 208 SER A C 1
ATOM 659 O O . SER A 1 90 ? -12.893 -16.339 -19.583 1.00 18.97 208 SER A O 1
ATOM 662 N N . ARG A 1 91 ? -14.698 -17.588 -19.099 1.00 17.38 209 ARG A N 1
ATOM 663 C CA . ARG A 1 91 ? -14.732 -18.220 -20.416 1.00 17.91 209 ARG A CA 1
ATOM 664 C C . ARG A 1 91 ? -15.077 -17.216 -21.521 1.00 19.83 209 ARG A C 1
ATOM 665 O O . ARG A 1 91 ? -14.794 -17.454 -22.706 1.00 21.70 209 ARG A O 1
ATOM 667 N N . LEU A 1 92 ? -15.665 -16.088 -21.125 1.00 17.85 210 LEU A N 1
ATOM 668 C CA . LEU A 1 92 ? -16.036 -15.021 -22.051 1.00 18.95 210 LEU A CA 1
ATOM 669 C C . LEU A 1 92 ? -14.995 -13.905 -22.081 1.00 19.94 210 LEU A C 1
ATOM 670 O O . LEU A 1 92 ? -15.199 -12.864 -22.723 1.00 20.92 210 LEU A O 1
ATOM 675 N N . GLY A 1 93 ? -13.885 -14.118 -21.378 1.00 18.27 211 GLY A N 1
ATOM 676 C CA . GLY A 1 93 ? -12.753 -13.210 -21.437 1.00 18.05 211 GLY A CA 1
ATOM 677 C C . GLY A 1 93 ? -12.670 -12.144 -20.352 1.00 17.54 211 GLY A C 1
ATOM 678 O O . GLY A 1 93 ? -11.866 -11.216 -20.463 1.00 18.30 211 GLY A O 1
ATOM 679 N N . TYR A 1 94 ? -13.491 -12.267 -19.309 1.00 14.93 212 TYR A N 1
ATOM 680 C CA . TYR A 1 94 ? -13.473 -11.297 -18.213 1.00 14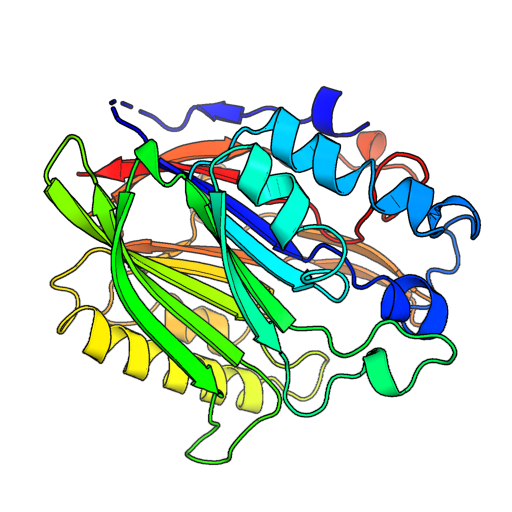.32 212 TYR A CA 1
ATOM 681 C C . TYR A 1 94 ? -12.624 -11.754 -17.042 1.00 13.53 212 TYR A C 1
ATOM 682 O O . TYR A 1 94 ? -12.750 -12.899 -16.590 1.00 17.28 212 TYR A O 1
ATOM 691 N N . GLN A 1 95 ? -11.809 -10.839 -16.524 1.00 14.27 213 GLN A N 1
ATOM 692 C CA . GLN A 1 95 ? -11.128 -11.020 -15.243 1.00 14.13 213 GLN A CA 1
ATOM 693 C C . GLN A 1 95 ? -12.069 -10.549 -14.140 1.00 12.59 213 GLN A C 1
ATOM 694 O O . GLN A 1 95 ? -12.650 -9.477 -14.256 1.00 15.80 213 GLN A O 1
ATOM 700 N N . GLY A 1 96 ? -12.214 -11.333 -13.074 1.00 13.10 214 GLY A N 1
ATOM 701 C CA . GLY A 1 96 ? -13.084 -10.949 -11.972 1.00 12.60 214 GLY A CA 1
ATOM 702 C C . GLY A 1 96 ? -12.373 -10.754 -10.638 1.00 12.90 214 GLY A C 1
ATOM 703 O O . GLY A 1 96 ? -11.309 -11.340 -10.382 1.00 14.55 214 GLY A O 1
ATOM 704 N N . THR A 1 97 ? -12.972 -9.909 -9.799 1.00 13.24 215 THR A N 1
ATOM 705 C CA . THR A 1 97 ? -12.560 -9.696 -8.413 1.00 12.30 215 THR A CA 1
ATOM 706 C C . THR A 1 97 ? -13.832 -9.662 -7.568 1.00 11.60 215 THR A C 1
ATOM 707 O O . THR A 1 97 ? -14.816 -9.038 -7.968 1.00 12.80 215 THR A O 1
ATOM 711 N N . PHE A 1 98 ? -13.819 -10.355 -6.430 1.00 11.43 216 PHE A N 1
ATOM 712 C CA . PHE A 1 98 ? -14.959 -10.410 -5.512 1.00 10.53 216 PHE A CA 1
ATOM 713 C C . PHE A 1 98 ? -14.528 -10.037 -4.099 1.00 10.62 216 PHE A C 1
ATOM 714 O O . PHE A 1 98 ? -13.495 -10.489 -3.619 1.00 13.78 216 PHE A O 1
ATOM 722 N N . PHE A 1 99 ? -15.338 -9.232 -3.425 1.00 11.62 217 PHE A N 1
ATOM 723 C CA . PHE A 1 99 ? -15.041 -8.843 -2.046 1.00 12.35 217 PHE A CA 1
ATOM 724 C C . PHE A 1 99 ? -16.338 -8.911 -1.239 1.00 11.25 217 PHE A C 1
ATOM 725 O O . PHE A 1 99 ? -17.263 -8.139 -1.493 1.00 12.64 217 PHE A O 1
ATOM 733 N N . PRO A 1 100 ? -16.433 -9.868 -0.298 1.00 11.95 218 PRO A N 1
ATOM 734 C CA . PRO A 1 100 ? -17.691 -10.054 0.444 1.00 12.25 218 PRO A CA 1
ATOM 735 C C . PRO A 1 100 ? -17.902 -9.031 1.559 1.00 13.50 218 PRO A C 1
ATOM 736 O O . PRO A 1 100 ? -16.942 -8.512 2.120 1.00 13.17 218 PRO A O 1
ATOM 740 N N . LYS A 1 101 ? -19.161 -8.750 1.881 1.00 13.44 219 LYS A N 1
ATOM 741 C CA . LYS A 1 101 ? -19.465 -8.058 3.125 1.00 15.34 219 LYS A CA 1
ATOM 742 C C . LYS A 1 101 ? -18.940 -8.916 4.269 1.00 15.91 219 LYS A C 1
ATOM 743 O O . LYS A 1 101 ? -19.052 -10.133 4.229 1.00 17.97 219 LYS A O 1
ATOM 749 N N . PRO A 1 102 ? -18.360 -8.284 5.296 1.00 17.42 220 PRO A N 1
ATOM 750 C CA . PRO A 1 102 ? -17.811 -9.104 6.385 1.00 19.84 220 PRO A CA 1
ATOM 751 C C . PRO A 1 102 ? -18.882 -9.901 7.129 1.00 17.58 220 PRO A C 1
ATOM 752 O O . PRO A 1 102 ? -18.620 -11.044 7.512 1.00 18.49 220 PRO A O 1
ATOM 756 N N . TRP A 1 103 ? -20.068 -9.320 7.298 1.00 15.91 221 TRP A N 1
ATOM 757 C CA . TRP A 1 103 ? -21.180 -10.001 7.956 1.00 15.09 221 TRP A CA 1
ATOM 758 C C . TRP A 1 103 ? -22.419 -9.940 7.062 1.00 16.14 221 TRP A C 1
ATOM 759 O O . TRP A 1 103 ? -23.403 -9.259 7.368 1.00 17.70 221 TRP A O 1
ATOM 770 N N . SER A 1 104 ? -22.365 -10.660 5.952 1.00 14.77 222 SER A N 1
ATOM 771 C CA . SER A 1 104 ? -23.439 -10.616 4.968 1.00 14.46 222 SER A CA 1
ATOM 772 C C . SER A 1 104 ? -24.785 -11.070 5.535 1.00 13.50 222 SER A C 1
ATOM 773 O O . SER A 1 104 ? -24.861 -12.075 6.239 1.00 16.11 222 SER A O 1
ATOM 776 N N . PRO A 1 105 ? -25.864 -10.355 5.182 1.00 15.13 223 PRO A N 1
ATOM 777 C CA . PRO A 1 105 ? -27.202 -10.785 5.593 1.00 17.37 223 PRO A CA 1
ATOM 778 C C . PRO A 1 105 ? -27.625 -12.114 4.974 1.00 16.95 223 PRO A C 1
ATOM 779 O O . PRO A 1 105 ? -28.575 -12.721 5.459 1.00 19.40 223 PRO A O 1
ATOM 783 N N . CYS A 1 106 ? -26.926 -12.574 3.941 1.00 16.49 224 CYS A N 1
ATOM 784 C CA . CYS A 1 106 ? -27.260 -13.855 3.322 1.00 15.56 224 CYS A CA 1
ATOM 785 C C . CYS A 1 106 ? -27.084 -15.010 4.293 1.00 16.32 224 CYS A C 1
ATOM 786 O O . CYS A 1 106 ? -27.763 -16.035 4.187 1.00 16.96 224 CYS A O 1
ATOM 789 N N . LEU A 1 107 ? -26.178 -14.844 5.249 1.00 16.05 225 LEU A N 1
ATOM 790 C CA . LEU A 1 107 ? -25.864 -15.935 6.163 1.00 16.58 225 LEU A CA 1
ATOM 791 C C . LEU A 1 107 ? -26.993 -16.178 7.165 1.00 20.32 225 LEU A C 1
ATOM 792 O O . LEU A 1 107 ? -26.996 -17.186 7.864 1.00 21.86 225 LEU A O 1
ATOM 797 N N . ASP A 1 108 ? -27.958 -15.264 7.207 1.00 22.57 226 ASP A N 1
ATOM 798 C CA . ASP A 1 108 ? -29.125 -15.404 8.080 1.00 25.45 226 ASP A CA 1
ATOM 799 C C . ASP A 1 108 ? -30.210 -16.278 7.456 1.00 25.98 226 ASP A C 1
ATOM 800 O O . ASP A 1 108 ? -31.199 -16.610 8.108 1.00 28.86 226 ASP A O 1
ATOM 805 N N . VAL A 1 109 ? -30.022 -16.637 6.190 1.00 24.37 227 VAL A N 1
ATOM 806 C CA . VAL A 1 109 ? -31.036 -17.353 5.424 1.00 24.15 227 VAL A CA 1
ATOM 807 C C . VAL A 1 109 ? -30.711 -18.838 5.302 1.00 24.91 227 VAL A C 1
ATOM 808 O O . VAL A 1 109 ? -29.590 -19.210 4.981 1.00 26.72 227 VAL A O 1
ATOM 812 N N . GLU A 1 110 ? -31.696 -19.688 5.557 1.00 28.24 228 GLU A N 1
ATOM 813 C CA . GLU A 1 110 ? -31.509 -21.122 5.392 1.00 32.27 228 GLU A CA 1
ATOM 814 C C . GLU A 1 110 ? -31.195 -21.478 3.935 1.00 31.80 228 GLU A C 1
ATOM 815 O O . GLU A 1 110 ? -31.782 -20.912 3.005 1.00 31.07 228 GLU A O 1
ATOM 821 N N . HIS A 1 111 ? -30.257 -22.408 3.756 1.00 32.16 229 HIS A N 1
ATOM 822 C CA . HIS A 1 111 ? -29.821 -22.881 2.437 1.00 33.58 229 HIS A CA 1
ATOM 823 C C . HIS A 1 111 ? -29.195 -21.774 1.594 1.00 27.46 229 HIS A C 1
ATOM 824 O O . HIS A 1 111 ? -29.280 -21.787 0.360 1.00 27.82 229 HIS A O 1
ATOM 831 N N . ASN A 1 112 ? -28.548 -20.823 2.259 1.00 21.14 230 ASN A N 1
ATOM 832 C CA . ASN A 1 112 ? -27.841 -19.775 1.540 1.00 17.12 230 ASN A CA 1
ATOM 833 C C . ASN A 1 112 ? -26.600 -20.322 0.833 1.00 19.31 230 ASN A C 1
ATOM 834 O O . ASN A 1 112 ? -26.184 -21.463 1.064 1.00 20.85 230 ASN A O 1
ATOM 839 N N . ASN A 1 113 ? -26.026 -19.500 -0.039 1.00 17.06 231 ASN A N 1
ATOM 840 C CA . ASN A 1 113 ? -24.840 -19.874 -0.801 1.00 17.16 231 ASN A CA 1
ATOM 841 C C . ASN A 1 113 ? -23.605 -19.092 -0.355 1.00 16.41 231 ASN A C 1
ATOM 842 O O . ASN A 1 113 ? -22.698 -18.830 -1.151 1.00 20.14 231 ASN A O 1
ATOM 847 N N . GLY A 1 114 ? -23.580 -18.685 0.905 1.00 14.09 232 GLY A N 1
ATOM 848 C CA . GLY A 1 114 ? -22.463 -17.897 1.388 1.00 13.16 232 GLY A CA 1
ATOM 849 C C . GLY A 1 114 ? -22.723 -16.401 1.321 1.00 13.00 232 GLY A C 1
ATOM 850 O O . GLY A 1 114 ? -23.820 -15.951 0.994 1.00 14.42 232 GLY A O 1
ATOM 851 N N . PRO A 1 115 ? -21.697 -15.607 1.620 1.00 12.67 233 PRO A N 1
ATOM 852 C CA . PRO A 1 115 ? -21.880 -14.157 1.679 1.00 12.83 233 PRO A CA 1
ATOM 853 C C . PRO A 1 115 ? -22.093 -13.510 0.311 1.00 12.60 233 PRO A C 1
ATOM 854 O O . PRO A 1 115 ? -21.538 -13.967 -0.700 1.00 13.77 233 PRO A O 1
ATOM 858 N N . ASP A 1 116 ? -22.872 -12.434 0.288 1.00 12.30 234 ASP A N 1
ATOM 859 C CA . ASP A 1 116 ? -22.885 -11.576 -0.885 1.00 11.93 234 ASP A CA 1
ATOM 860 C C . ASP A 1 116 ? -21.812 -10.511 -0.735 1.00 12.73 234 ASP A C 1
ATOM 861 O O . ASP A 1 116 ? -21.214 -10.344 0.335 1.00 15.91 234 ASP A O 1
ATOM 866 N N . GLY A 1 117 ? -21.545 -9.815 -1.829 1.00 12.37 235 GLY A N 1
ATOM 867 C CA . GLY A 1 117 ? -20.578 -8.742 -1.825 1.00 12.52 235 GLY A CA 1
ATOM 868 C C . GLY A 1 117 ? -20.534 -8.057 -3.172 1.00 11.18 235 GLY A C 1
ATOM 869 O O . GLY A 1 117 ? -21.423 -8.241 -4.015 1.00 11.94 235 GLY A O 1
ATOM 870 N N . CYS A 1 118 ? -19.502 -7.247 -3.370 1.00 11.07 236 CYS A N 1
ATOM 871 C CA . CYS A 1 118 ? -19.306 -6.566 -4.642 1.00 11.14 236 CYS A CA 1
ATOM 872 C C . CYS A 1 118 ? -18.437 -7.396 -5.558 1.00 11.43 236 CYS A C 1
ATOM 873 O O . CYS A 1 118 ? -17.541 -8.122 -5.106 1.00 12.18 236 CYS A O 1
ATOM 876 N N . ALA A 1 119 ? -18.693 -7.278 -6.854 1.00 11.18 237 ALA A N 1
ATOM 877 C CA . ALA A 1 119 ? -17.801 -7.872 -7.847 1.00 9.98 237 ALA A CA 1
ATOM 878 C C . ALA A 1 119 ? -17.463 -6.844 -8.924 1.00 9.44 237 ALA A C 1
ATOM 879 O O . ALA A 1 119 ? -18.277 -5.971 -9.256 1.00 11.35 237 ALA A O 1
ATOM 881 N N . LEU A 1 120 ? -16.242 -6.939 -9.436 1.00 9.70 238 LEU A N 1
ATOM 882 C CA . LEU A 1 120 ? -15.784 -6.082 -10.513 1.00 10.20 238 LEU A CA 1
ATOM 883 C C . LEU A 1 120 ? -15.176 -6.978 -11.586 1.00 10.40 238 LEU A C 1
ATOM 884 O O . LEU A 1 120 ? -14.226 -7.714 -11.310 1.00 12.14 238 LEU A O 1
ATOM 889 N N . PHE A 1 121 ? -15.745 -6.940 -12.793 1.00 10.98 239 PHE A N 1
ATOM 890 C CA . PHE A 1 121 ? -15.232 -7.694 -13.939 1.00 11.32 239 PHE A CA 1
ATOM 891 C C . PHE A 1 121 ? -14.768 -6.722 -15.016 1.00 10.27 239 PHE A C 1
ATOM 892 O O . PHE A 1 121 ? -15.410 -5.693 -15.235 1.00 12.12 239 PHE A O 1
ATOM 900 N N . PHE A 1 122 ? -13.679 -7.047 -15.708 1.00 12.04 240 PHE A N 1
ATOM 901 C CA . PHE A 1 122 ? -13.291 -6.274 -16.882 1.00 12.73 240 PHE A CA 1
ATOM 902 C C . PHE A 1 122 ? -12.773 -7.192 -17.979 1.00 12.45 240 PHE A C 1
ATOM 903 O O . PHE A 1 122 ? -12.251 -8.270 -17.708 1.00 14.02 240 PHE A O 1
ATOM 911 N N . LEU A 1 123 ? -12.938 -6.764 -19.225 1.00 13.89 241 LEU A N 1
ATOM 912 C CA . LEU A 1 123 ? -12.457 -7.542 -20.361 1.00 13.94 241 LEU A CA 1
ATOM 913 C C . LEU A 1 123 ? -10.939 -7.501 -20.442 1.00 16.54 241 LEU A C 1
ATOM 914 O O . LEU A 1 123 ? -10.361 -6.437 -20.676 1.00 17.97 241 LEU A O 1
ATOM 919 N N . GLN A 1 124 ? -10.297 -8.657 -20.271 1.00 17.01 242 GLN A N 1
ATOM 920 C CA . GLN A 1 124 ? -8.845 -8.730 -20.264 1.00 20.11 242 GLN A CA 1
ATOM 921 C C . GLN A 1 124 ? -8.229 -8.228 -21.569 1.00 20.21 242 GLN A C 1
ATOM 922 O O . GLN A 1 124 ? -7.166 -7.598 -21.553 1.00 20.77 242 GLN A O 1
ATOM 928 N N . ASN A 1 125 ? -8.891 -8.479 -22.696 1.00 17.13 243 ASN A N 1
ATOM 929 C CA . ASN A 1 125 ? -8.289 -8.092 -23.970 1.00 18.05 243 ASN A CA 1
ATOM 930 C C . ASN A 1 125 ? -8.368 -6.585 -24.218 1.00 19.59 243 ASN A C 1
ATOM 931 O O . ASN A 1 125 ? -7.733 -6.076 -25.148 1.00 22.61 243 ASN A O 1
ATOM 936 N N . ARG A 1 126 ? -9.101 -5.872 -23.361 1.00 17.76 244 ARG A N 1
ATOM 937 C CA . ARG A 1 126 ? -9.201 -4.416 -23.455 1.00 18.62 244 ARG A CA 1
ATOM 938 C C . ARG A 1 126 ? -8.282 -3.698 -22.476 1.00 17.84 244 ARG A C 1
ATOM 939 O O . ARG A 1 126 ? -7.792 -2.616 -22.778 1.00 20.04 244 ARG A O 1
ATOM 947 N N . PHE A 1 127 ? -8.064 -4.288 -21.302 1.00 17.10 245 PHE A N 1
ATOM 948 C CA . PHE A 1 127 ? -7.379 -3.581 -20.222 1.00 16.22 245 PHE A CA 1
ATOM 949 C C . PHE A 1 127 ? -6.327 -4.414 -19.512 1.00 17.60 245 PHE A C 1
ATOM 950 O O . PHE A 1 127 ? -6.482 -5.627 -19.349 1.00 20.72 245 PHE A O 1
ATOM 958 N N . LYS A 1 128 ? -5.272 -3.733 -19.074 1.00 19.54 246 LYS A N 1
ATOM 959 C CA . LYS A 1 128 ? -4.304 -4.276 -18.128 1.00 20.67 246 LYS A CA 1
ATOM 960 C C . LYS A 1 128 ? -4.623 -3.772 -16.724 1.00 19.78 246 LYS A C 1
ATOM 961 O O . LYS A 1 128 ? -4.937 -2.600 -16.537 1.00 20.85 246 LYS A O 1
ATOM 963 N N . LEU A 1 129 ? -4.540 -4.657 -15.738 1.00 19.49 247 LEU A N 1
ATOM 964 C CA . LEU A 1 129 ? -4.744 -4.268 -14.348 1.00 18.92 247 LEU A CA 1
ATOM 965 C C . LEU A 1 129 ? -3.472 -3.633 -13.801 1.00 18.06 247 LEU A C 1
ATOM 966 O O . LEU A 1 129 ? -2.404 -4.256 -13.842 1.00 23.72 247 LEU A O 1
ATOM 971 N N . VAL A 1 130 ? -3.581 -2.404 -13.296 1.00 17.28 248 VAL A N 1
ATOM 972 C CA . VAL A 1 130 ? -2.422 -1.676 -12.783 1.00 20.72 248 VAL A CA 1
ATOM 973 C C . VAL A 1 130 ? -2.307 -1.813 -11.265 1.00 19.69 248 VAL A C 1
ATOM 974 O O . VAL A 1 130 ? -1.229 -2.102 -10.737 1.00 23.26 248 VAL A O 1
ATOM 978 N N . ASN A 1 131 ? -3.418 -1.603 -10.564 1.00 19.10 249 ASN A N 1
ATOM 979 C CA . ASN A 1 131 ? -3.470 -1.851 -9.130 1.00 18.05 249 ASN A CA 1
ATOM 980 C C . ASN A 1 131 ? -4.898 -2.139 -8.691 1.00 16.15 249 ASN A C 1
ATOM 981 O O . ASN A 1 131 ? -5.856 -1.888 -9.426 1.00 16.26 249 ASN A O 1
ATOM 986 N N . SER A 1 132 ? -5.038 -2.689 -7.494 1.00 17.14 250 SER A N 1
ATOM 987 C CA . SER A 1 132 ? -6.341 -3.075 -6.996 1.00 17.18 250 SER A CA 1
ATOM 988 C C . SER A 1 132 ? -6.395 -2.930 -5.487 1.00 17.08 250 SER A C 1
ATOM 989 O O . SER A 1 132 ? -5.399 -3.166 -4.793 1.00 19.46 250 SER A O 1
ATOM 992 N N . ALA A 1 133 ? -7.558 -2.538 -4.984 1.00 16.21 251 ALA A N 1
ATOM 993 C CA . ALA A 1 133 ? -7.771 -2.392 -3.552 1.00 17.17 251 ALA A CA 1
ATOM 994 C C . ALA A 1 133 ? -9.160 -2.891 -3.163 1.00 15.41 251 ALA A C 1
ATOM 995 O O . ALA A 1 133 ? -10.169 -2.490 -3.759 1.00 15.81 251 ALA A O 1
ATOM 997 N N . ASN A 1 134 ? -9.204 -3.767 -2.165 1.00 17.15 252 ASN A N 1
ATOM 998 C CA . ASN A 1 134 ? -10.456 -4.177 -1.550 1.00 17.41 252 ASN A CA 1
ATOM 999 C C . ASN A 1 134 ? -10.615 -3.369 -0.271 1.00 17.58 252 ASN A C 1
ATOM 1000 O O . ASN A 1 134 ? -9.878 -3.581 0.692 1.00 21.48 252 ASN A O 1
ATOM 1005 N N . ILE A 1 135 ? -11.571 -2.441 -0.273 1.00 16.15 253 ILE A N 1
ATOM 1006 C CA . ILE A 1 135 ? -11.742 -1.451 0.787 1.00 16.96 253 ILE A CA 1
ATOM 1007 C C . ILE A 1 135 ? -12.918 -1.776 1.700 1.00 15.28 253 ILE A C 1
ATOM 1008 O O . ILE A 1 135 ? -14.061 -1.802 1.254 1.00 17.52 253 ILE A O 1
ATOM 1013 N N . ARG A 1 136 ? -12.655 -2.024 2.978 1.00 17.08 254 ARG A N 1
ATOM 1014 C CA . ARG A 1 136 ? -13.748 -2.110 3.933 1.00 16.64 254 ARG A CA 1
ATOM 1015 C C . ARG A 1 136 ? -14.062 -0.685 4.381 1.00 16.30 254 ARG A C 1
ATOM 1016 O O . ARG A 1 136 ? -13.211 -0.005 4.952 1.00 17.79 254 ARG A O 1
ATOM 1024 N N . LEU A 1 137 ? -15.272 -0.219 4.095 1.00 15.66 255 LEU A N 1
ATOM 1025 C CA . LEU A 1 137 ? -15.596 1.176 4.338 1.00 17.00 255 LEU A CA 1
ATOM 1026 C C . LEU A 1 137 ? -15.657 1.483 5.817 1.00 16.72 255 LEU A C 1
ATOM 1027 O O . LEU A 1 137 ? -16.157 0.681 6.609 1.00 17.50 255 LEU A O 1
ATOM 1032 N N . THR A 1 138 ? -15.159 2.656 6.181 1.00 18.49 256 THR A N 1
ATOM 1033 C CA . THR A 1 138 ? -15.252 3.095 7.558 1.00 19.30 256 THR A CA 1
ATOM 1034 C C . THR A 1 138 ? -16.149 4.314 7.680 1.00 21.26 256 THR A C 1
ATOM 1035 O O . THR A 1 138 ? -16.360 5.051 6.713 1.00 24.57 256 THR A O 1
ATOM 1039 N N . ALA A 1 139 ? -16.718 4.485 8.867 1.00 21.32 257 ALA A N 1
ATOM 1040 C CA . ALA A 1 139 ? -17.536 5.654 9.167 1.00 22.94 257 ALA A CA 1
ATOM 1041 C C . ALA A 1 139 ? -16.882 6.395 10.315 1.00 27.10 257 ALA A C 1
ATOM 1042 O O . ALA A 1 139 ? -16.960 5.958 11.463 1.00 29.72 257 ALA A O 1
ATOM 1044 N N . MET A 1 140 ? -16.233 7.510 9.993 1.00 27.77 258 MET A N 1
ATOM 1045 C CA . MET A 1 140 ? -15.435 8.250 10.964 1.00 31.88 258 MET A CA 1
ATOM 1046 C C . MET A 1 140 ? -14.543 7.272 11.724 1.00 33.33 258 MET A C 1
ATOM 1047 O O . MET A 1 140 ? -14.511 7.277 12.960 1.00 34.98 258 MET A O 1
ATOM 1052 N N . THR A 1 141 ? -13.860 6.423 10.954 1.00 31.99 259 THR A N 1
ATOM 1053 C CA . THR A 1 141 ? -12.932 5.370 11.408 1.00 32.83 259 THR A CA 1
ATOM 1054 C C . THR A 1 141 ? -13.592 4.088 11.951 1.00 31.48 259 THR A C 1
ATOM 1055 O O . THR A 1 141 ? -12.905 3.085 12.147 1.00 34.58 259 THR A O 1
ATOM 1059 N N . LEU A 1 142 ? -14.902 4.107 12.196 1.00 28.98 260 LEU A N 1
ATOM 1060 C CA . LEU A 1 142 ? -15.618 2.886 12.574 1.00 25.45 260 LEU A CA 1
ATOM 1061 C C . LEU A 1 142 ? -15.631 1.897 11.410 1.00 22.50 260 LEU A C 1
ATOM 1062 O O . LEU A 1 142 ? -16.037 2.271 10.321 1.00 22.16 260 LEU A O 1
ATOM 1067 N N . LYS A 1 143 ? -15.219 0.645 11.624 1.00 21.09 261 LYS A N 1
ATOM 1068 C CA . LYS A 1 143 ? -15.262 -0.353 10.546 1.00 19.93 261 LYS A CA 1
ATOM 1069 C C . LYS A 1 143 ? -16.709 -0.789 10.301 1.00 20.51 261 LYS A C 1
ATOM 1070 O O . LYS A 1 143 ? -17.372 -1.296 11.206 1.00 26.66 261 LYS A O 1
ATOM 1072 N N . THR A 1 144 ? -17.202 -0.589 9.082 1.00 16.94 262 THR A N 1
ATOM 1073 C CA . THR A 1 144 ? -18.598 -0.898 8.788 1.00 16.59 262 THR A CA 1
ATOM 1074 C C . THR A 1 144 ? -18.748 -2.260 8.124 1.00 16.05 262 THR A C 1
ATOM 1075 O O . THR A 1 144 ? -17.761 -2.971 7.902 1.00 18.17 262 THR A O 1
ATOM 1079 N N . ASN A 1 145 ? -19.989 -2.619 7.808 1.00 17.14 263 ASN A N 1
ATOM 1080 C CA . ASN A 1 145 ? -20.290 -3.890 7.153 1.00 17.12 263 ASN A CA 1
ATOM 1081 C C . ASN A 1 145 ? -20.369 -3.774 5.626 1.00 17.60 263 ASN A C 1
ATOM 1082 O O . ASN A 1 145 ? -20.820 -4.693 4.957 1.00 20.50 263 ASN A O 1
ATOM 1087 N N . GLN A 1 146 ? -19.937 -2.642 5.084 1.00 14.12 264 GLN A N 1
ATOM 1088 C CA . GLN A 1 146 ? -20.008 -2.409 3.647 1.00 13.70 264 GLN A CA 1
ATOM 1089 C C . GLN A 1 146 ? -18.627 -2.235 3.034 1.00 12.65 264 GLN A C 1
ATOM 1090 O O . GLN A 1 146 ? -17.659 -1.894 3.723 1.00 14.38 264 GLN A O 1
ATOM 1096 N N . VAL A 1 147 ? -18.543 -2.502 1.733 1.00 13.75 265 VAL A N 1
ATOM 1097 C CA . VAL A 1 147 ? -17.266 -2.623 1.049 1.00 13.11 265 VAL A CA 1
ATOM 1098 C C . VAL A 1 147 ? -17.265 -1.927 -0.304 1.00 13.78 265 VAL A C 1
ATOM 1099 O O . VAL A 1 147 ? -18.330 -1.602 -0.859 1.00 14.51 265 VAL A O 1
ATOM 1103 N N . ALA A 1 148 ? -16.056 -1.720 -0.826 1.00 14.51 266 ALA A N 1
ATOM 1104 C CA . ALA A 1 148 ? -15.841 -1.237 -2.184 1.00 13.12 266 ALA A CA 1
ATOM 1105 C C . ALA A 1 148 ? -14.637 -1.949 -2.786 1.00 12.96 266 ALA A C 1
ATOM 1106 O O . ALA A 1 148 ? -13.749 -2.390 -2.057 1.00 14.71 266 ALA A O 1
ATOM 1108 N N . ILE A 1 149 ? -14.610 -2.052 -4.110 1.00 12.36 267 ILE A N 1
ATOM 1109 C CA . ILE A 1 149 ? -13.420 -2.487 -4.841 1.00 11.50 267 ILE A CA 1
ATOM 1110 C C . ILE A 1 149 ? -13.015 -1.343 -5.755 1.00 12.02 267 ILE A C 1
ATOM 1111 O O . ILE A 1 149 ? -13.874 -0.795 -6.442 1.00 14.08 267 ILE A O 1
ATOM 1116 N N . ALA A 1 150 ? -11.733 -0.976 -5.760 1.00 13.41 268 ALA A N 1
ATOM 1117 C CA . ALA A 1 150 ? -11.237 0.068 -6.652 1.00 13.65 268 ALA A CA 1
ATOM 1118 C C . ALA A 1 150 ? -10.035 -0.442 -7.417 1.00 13.63 268 ALA A C 1
ATOM 1119 O O . ALA A 1 150 ? -9.061 -0.891 -6.813 1.00 15.60 268 ALA A O 1
ATOM 1121 N N . GLN A 1 151 ? -10.100 -0.381 -8.744 1.00 13.32 269 GLN A N 1
ATOM 1122 C CA . GLN A 1 151 ? -8.998 -0.862 -9.573 1.00 13.85 269 GLN A CA 1
ATOM 1123 C C . GLN A 1 151 ? -8.555 0.197 -10.564 1.00 15.61 269 GLN A C 1
ATOM 1124 O O . GLN A 1 151 ? -9.378 0.898 -11.144 1.00 17.22 269 GLN A O 1
ATOM 1130 N N . THR A 1 152 ? -7.243 0.338 -10.737 1.00 15.17 270 THR A N 1
ATOM 1131 C CA . THR A 1 152 ? -6.739 1.169 -11.821 1.00 15.52 270 THR A CA 1
ATOM 1132 C C . THR A 1 152 ? -6.485 0.259 -13.009 1.00 16.06 270 THR A C 1
ATOM 1133 O O . THR A 1 152 ? -5.803 -0.758 -12.878 1.00 16.61 270 THR A O 1
ATOM 1137 N N . LEU A 1 153 ? -7.064 0.619 -14.153 1.00 17.53 271 LEU A N 1
ATOM 1138 C CA . LEU A 1 153 ? -6.900 -0.144 -15.386 1.00 15.95 271 LEU A CA 1
ATOM 1139 C C . LEU A 1 153 ? -6.182 0.683 -16.437 1.00 16.85 271 LEU A C 1
ATOM 1140 O O . LEU A 1 153 ? -6.207 1.916 -16.396 1.00 18.75 271 LEU A O 1
ATOM 1145 N N . GLU A 1 154 ? -5.552 0.002 -17.387 1.00 18.80 272 GLU A N 1
ATOM 1146 C CA . GLU A 1 154 ? -4.891 0.678 -18.488 1.00 19.58 272 GLU A CA 1
ATOM 1147 C C . GLU A 1 154 ? -5.431 0.153 -19.806 1.00 21.76 272 GLU A C 1
ATOM 1148 O O . GLU A 1 154 ? -5.400 -1.050 -20.067 1.00 20.80 272 GLU A O 1
ATOM 1154 N N . CYS A 1 155 ? -5.938 1.060 -20.630 1.00 22.11 273 CYS A N 1
ATOM 1155 C CA . CYS A 1 155 ? -6.427 0.700 -21.956 1.00 23.10 273 CYS A CA 1
ATOM 1156 C C . CYS A 1 155 ? -5.280 0.185 -22.822 1.00 24.23 273 CYS A C 1
ATOM 1157 O O . CYS A 1 155 ? -4.275 0.870 -22.992 1.00 25.58 273 CYS A O 1
ATOM 1160 N N . LYS A 1 156 ? -5.432 -1.016 -23.369 1.00 23.56 274 LYS A N 1
ATOM 1161 C CA . LYS A 1 156 ? -4.357 -1.639 -24.146 1.00 26.16 274 LYS A CA 1
ATOM 1162 C C . LYS A 1 156 ? -4.176 -1.049 -25.543 1.00 32.71 274 LYS A C 1
ATOM 1163 O O . LYS A 1 156 ? -3.173 -1.318 -26.212 1.00 36.70 274 LYS A O 1
ATOM 1169 N N . GLU A 1 157 ? -5.131 -0.245 -25.995 1.00 35.20 275 GLU A N 1
ATOM 1170 C CA . GLU A 1 157 ? -4.993 0.385 -27.306 1.00 40.53 275 GLU A CA 1
ATOM 1171 C C . GLU A 1 157 ? -4.407 1.794 -27.205 1.00 42.04 275 GLU A C 1
ATOM 1172 O O . GLU A 1 157 ? -3.581 2.188 -28.031 1.00 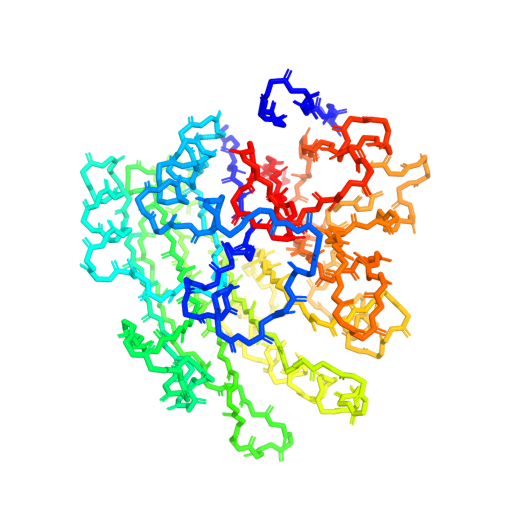44.54 275 GLU A O 1
ATOM 1178 N N . SER A 1 158 ? -4.823 2.543 -26.188 1.00 41.84 276 SER A N 1
ATOM 1179 C CA . SER A 1 158 ? -4.441 3.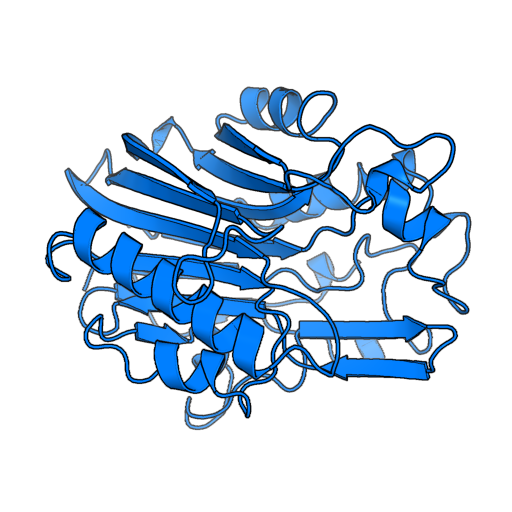950 -26.069 1.00 39.30 276 SER A CA 1
ATOM 1180 C C . SER A 1 158 ? -3.373 4.188 -25.008 1.00 37.24 276 SER A C 1
ATOM 1181 O O . SER A 1 158 ? -2.630 5.168 -25.071 1.00 37.25 276 SER A O 1
ATOM 1184 N N . GLY A 1 159 ? -3.316 3.299 -24.023 1.00 34.29 277 GLY A N 1
ATOM 1185 C CA . GLY A 1 159 ? -2.385 3.442 -22.919 1.00 31.17 277 GLY A CA 1
ATOM 1186 C C . GLY A 1 159 ? -2.939 4.295 -21.790 1.00 29.12 277 GLY A C 1
ATOM 1187 O O . GLY A 1 159 ? -2.269 4.493 -20.775 1.00 27.94 277 GLY A O 1
ATOM 1188 N N . ARG A 1 160 ? -4.162 4.796 -21.957 1.00 27.65 278 ARG A N 1
ATOM 1189 C CA . ARG A 1 160 ? -4.769 5.660 -20.944 1.00 26.92 278 ARG A CA 1
ATOM 1190 C C . ARG A 1 160 ? -5.151 4.870 -19.699 1.00 24.06 278 ARG A C 1
ATOM 1191 O O . ARG A 1 160 ? -5.779 3.812 -19.788 1.00 22.53 278 ARG A O 1
ATOM 1199 N N . GLN A 1 161 ? -4.772 5.399 -18.540 1.00 23.48 279 GLN A N 1
ATOM 1200 C CA . GLN A 1 161 ? -5.164 4.808 -17.267 1.00 22.02 279 GLN A CA 1
ATOM 1201 C C . GLN A 1 161 ? -6.394 5.490 -16.685 1.00 21.72 279 GLN A C 1
ATOM 1202 O O . GLN A 1 161 ? -6.616 6.683 -16.876 1.00 24.85 279 GLN A O 1
ATOM 1208 N N . PHE A 1 162 ? -7.197 4.714 -15.974 1.00 18.99 280 PHE A N 1
ATOM 1209 C CA . PHE A 1 162 ? -8.371 5.245 -15.301 1.00 18.46 280 PHE A CA 1
ATOM 1210 C C . PHE A 1 162 ? -8.695 4.338 -14.117 1.00 17.13 280 PHE A C 1
ATOM 1211 O O . PHE A 1 162 ? -8.230 3.195 -14.053 1.00 18.22 280 PHE A O 1
ATOM 1219 N N . CYS A 1 163 ? -9.479 4.854 -13.178 1.00 16.97 281 CYS A N 1
ATOM 1220 C CA . CYS A 1 163 ? -9.859 4.085 -12.006 1.00 16.31 281 CYS A CA 1
ATOM 1221 C C . CYS A 1 163 ? -11.342 3.757 -12.067 1.00 15.09 281 CYS A C 1
ATOM 1222 O O . CYS A 1 163 ? -12.158 4.631 -12.351 1.00 16.65 281 CYS A O 1
ATOM 1225 N N . ILE A 1 164 ? -11.679 2.497 -11.819 1.00 13.60 282 ILE A N 1
ATOM 1226 C CA . ILE A 1 164 ? -13.068 2.068 -11.720 1.00 13.62 282 ILE A CA 1
ATOM 1227 C C . ILE A 1 164 ? -13.316 1.557 -10.307 1.00 12.06 282 ILE A C 1
ATOM 1228 O O . ILE A 1 164 ? -12.516 0.789 -9.774 1.00 12.99 282 ILE A O 1
ATOM 1233 N N . ALA A 1 165 ? -14.400 2.009 -9.681 1.00 12.06 283 ALA A N 1
ATOM 1234 C CA . ALA A 1 165 ? -14.741 1.532 -8.345 1.00 11.99 283 ALA A CA 1
ATOM 1235 C C . ALA A 1 165 ? -16.194 1.105 -8.283 1.00 11.54 283 ALA A C 1
ATOM 1236 O O . ALA A 1 165 ? -17.046 1.650 -8.995 1.00 13.28 283 ALA A O 1
ATOM 1238 N N . VAL A 1 166 ? -16.469 0.107 -7.448 1.00 11.08 284 VAL A N 1
ATOM 1239 C CA . VAL A 1 166 ? -17.829 -0.368 -7.216 1.00 10.61 284 VAL A CA 1
ATOM 1240 C C . VAL A 1 166 ? -18.080 -0.438 -5.714 1.00 11.60 284 VAL A C 1
ATOM 1241 O O . VAL A 1 166 ? -17.190 -0.810 -4.949 1.00 11.79 284 VAL A O 1
ATOM 1245 N N . THR A 1 167 ? -19.279 -0.057 -5.290 1.00 11.38 285 THR A N 1
ATOM 1246 C CA . THR A 1 167 ? -19.641 -0.147 -3.878 1.00 11.58 285 THR A CA 1
ATOM 1247 C C . THR A 1 167 ? -21.127 -0.423 -3.667 1.00 10.96 285 THR A C 1
ATOM 1248 O O . THR A 1 167 ? -21.939 -0.349 -4.601 1.00 11.75 285 THR A O 1
ATOM 1252 N N . HIS A 1 168 ? -21.467 -0.767 -2.427 1.00 11.44 286 HIS A N 1
ATOM 1253 C CA . HIS A 1 168 ? -22.847 -0.981 -1.991 1.00 11.22 286 HIS A CA 1
ATOM 1254 C C . HIS A 1 168 ? -22.946 -0.416 -0.578 1.00 11.03 286 HIS A C 1
ATOM 1255 O O . HIS A 1 168 ? -22.370 -0.978 0.342 1.00 14.10 286 HIS A O 1
ATOM 1262 N N . LEU A 1 169 ? -23.631 0.712 -0.401 1.00 12.30 287 LEU A N 1
ATOM 1263 C CA . LEU A 1 169 ? -23.637 1.393 0.902 1.00 13.38 287 LEU A CA 1
ATOM 1264 C C . LEU A 1 169 ? -24.714 0.832 1.832 1.00 12.64 287 LEU A C 1
ATOM 1265 O O . LEU A 1 169 ? -25.563 0.043 1.411 1.00 13.88 287 LEU A O 1
ATOM 1270 N N . LYS A 1 170 ? -24.645 1.211 3.110 1.00 14.90 288 LYS A N 1
ATOM 1271 C CA . LYS A 1 170 ? -25.600 0.754 4.118 1.00 13.78 288 LYS A CA 1
ATOM 1272 C C . LYS A 1 170 ? -27.039 1.055 3.713 1.00 14.81 288 LYS A C 1
ATOM 1273 O O . LYS A 1 170 ? -27.339 2.158 3.273 1.00 16.78 288 LYS A O 1
ATOM 1279 N N . ALA A 1 171 ? -27.925 0.075 3.867 1.00 16.30 289 ALA A N 1
ATOM 1280 C CA . ALA A 1 171 ? -29.329 0.248 3.487 1.00 17.17 289 ALA A CA 1
ATOM 1281 C C . ALA A 1 171 ? -30.224 0.806 4.606 1.00 17.94 289 ALA A C 1
ATOM 1282 O O . ALA A 1 171 ? -29.849 0.794 5.781 1.00 18.60 289 ALA A O 1
ATOM 1284 N N . ARG A 1 172 ? -31.394 1.294 4.182 1.00 19.49 290 ARG A N 1
ATOM 1285 C CA . ARG A 1 172 ? -32.579 1.578 4.995 1.00 20.56 290 ARG A CA 1
ATOM 1286 C C . ARG A 1 172 ? -32.611 2.962 5.624 1.00 20.90 290 ARG A C 1
ATOM 1287 O O . ARG A 1 172 ? -31.579 3.614 5.838 1.00 20.38 290 ARG A O 1
ATOM 1295 N N . THR A 1 173 ? -33.832 3.397 5.919 1.00 22.94 291 THR A N 1
ATOM 1296 C CA A THR A 1 173 ? -34.042 4.667 6.595 0.61 23.29 291 THR A CA 1
ATOM 1297 C CA B THR A 1 173 ? -34.060 4.659 6.610 0.39 24.01 291 THR A CA 1
ATOM 1298 C C . THR A 1 173 ? -33.407 4.619 7.986 1.00 24.04 291 THR A C 1
ATOM 1299 O O . THR A 1 173 ? -33.423 3.586 8.655 1.00 25.15 291 THR A O 1
ATOM 1306 N N . GLY A 1 174 ? -32.823 5.735 8.402 1.00 21.68 292 GLY A N 1
ATOM 1307 C CA . GLY A 1 174 ? -32.169 5.806 9.697 1.00 20.74 292 GLY A CA 1
ATOM 1308 C C . GLY A 1 174 ? -30.656 5.722 9.599 1.00 19.79 292 GLY A C 1
ATOM 1309 O O . GLY A 1 174 ? -29.966 5.819 10.609 1.00 21.30 292 GLY A O 1
ATOM 1310 N N . TRP A 1 175 ? -30.132 5.528 8.389 1.00 20.07 293 TRP A N 1
ATOM 1311 C CA . TRP A 1 175 ? -28.688 5.397 8.212 1.00 19.40 293 TRP A CA 1
ATOM 1312 C C . TRP A 1 175 ? -28.119 6.473 7.294 1.00 18.15 293 TRP A C 1
ATOM 1313 O O . TRP A 1 175 ? -27.062 6.293 6.694 1.00 17.76 293 TRP A O 1
ATOM 1324 N N . GLU A 1 176 ? -28.810 7.604 7.213 1.00 20.52 294 GLU A N 1
ATOM 1325 C CA . GLU A 1 176 ? -28.397 8.707 6.351 1.00 20.44 294 GLU A CA 1
ATOM 1326 C C . GLU A 1 176 ? -27.024 9.255 6.726 1.00 19.86 294 GLU A C 1
ATOM 1327 O O . GLU A 1 176 ? -26.156 9.383 5.860 1.00 19.69 294 GLU A O 1
ATOM 1333 N N . ARG A 1 177 ? -26.814 9.566 8.006 1.00 20.39 295 ARG A N 1
ATOM 1334 C CA . ARG A 1 177 ? -25.521 10.105 8.427 1.00 21.70 295 ARG A CA 1
ATOM 1335 C C . ARG A 1 177 ? -24.411 9.064 8.279 1.00 20.03 295 ARG A C 1
ATOM 1336 O O . ARG A 1 177 ? -23.275 9.401 7.959 1.00 20.21 295 ARG A O 1
ATOM 1344 N N . PHE A 1 178 ? -24.761 7.800 8.503 1.00 19.29 296 PHE A N 1
ATOM 1345 C CA . PHE A 1 178 ? -23.837 6.683 8.370 1.00 18.33 296 PHE A CA 1
ATOM 1346 C C . PHE A 1 178 ? -23.398 6.531 6.900 1.00 19.42 296 PHE A C 1
ATOM 1347 O O . PHE A 1 178 ? -22.208 6.395 6.610 1.00 19.08 296 PHE A O 1
ATOM 1355 N N . ARG A 1 179 ? -24.359 6.576 5.977 1.00 17.98 297 ARG A N 1
ATOM 1356 C CA . ARG A 1 179 ? -24.046 6.501 4.547 1.00 16.58 297 ARG A CA 1
ATOM 1357 C C . ARG A 1 179 ? -23.151 7.658 4.130 1.00 17.26 297 ARG A C 1
ATOM 1358 O O . ARG A 1 179 ? -22.219 7.484 3.346 1.00 19.46 297 ARG A O 1
ATOM 1366 N N . SER A 1 180 ? -23.447 8.844 4.654 1.00 18.59 298 SER A N 1
ATOM 1367 C CA . SER A 1 180 ? -22.636 10.013 4.364 1.00 18.95 298 SER A CA 1
ATOM 1368 C C . SER A 1 180 ? -21.186 9.810 4.822 1.00 20.50 298 SER A C 1
ATOM 1369 O O . SER A 1 180 ? -20.243 10.112 4.086 1.00 20.85 298 SER A O 1
ATOM 1372 N N . ALA A 1 181 ? -21.008 9.275 6.026 1.00 18.48 299 ALA A N 1
ATOM 1373 C CA . ALA A 1 181 ? -19.664 9.004 6.539 1.00 19.90 299 ALA A CA 1
ATOM 1374 C C . ALA A 1 181 ? -18.939 7.957 5.680 1.00 19.82 299 ALA A C 1
ATOM 1375 O O . ALA A 1 181 ? -17.763 8.124 5.362 1.00 19.90 299 ALA A O 1
ATOM 1377 N N . GLN A 1 182 ? -19.642 6.884 5.315 1.00 18.51 300 GLN A N 1
ATOM 1378 C CA . GLN A 1 182 ? -19.113 5.861 4.408 1.00 19.85 300 GLN A CA 1
ATOM 1379 C C . GLN A 1 182 ? -18.668 6.424 3.077 1.00 16.98 300 GLN A C 1
ATOM 1380 O O . GLN A 1 182 ? -17.593 6.082 2.565 1.00 17.84 300 GLN A O 1
ATOM 1386 N N . GLY A 1 183 ? -19.535 7.245 2.491 1.00 17.67 301 GLY A N 1
ATOM 1387 C CA . GLY A 1 183 ? -19.260 7.838 1.196 1.00 19.95 301 GLY A CA 1
ATOM 1388 C C . GLY A 1 183 ? -18.042 8.732 1.271 1.00 20.83 301 GLY A C 1
ATOM 1389 O O . GLY A 1 183 ? -17.218 8.764 0.356 1.00 20.51 301 GLY A O 1
ATOM 1390 N N . CYS A 1 184 ? -17.915 9.444 2.383 1.00 21.36 302 CYS A N 1
ATOM 1391 C CA . CYS A 1 184 ? -16.762 10.299 2.590 1.00 23.36 302 CYS A CA 1
ATOM 1392 C C . CYS A 1 184 ? -15.467 9.501 2.662 1.00 21.57 302 CYS A C 1
ATOM 1393 O O . CYS A 1 184 ? -14.459 9.912 2.085 1.00 21.40 302 CYS A O 1
ATOM 1396 N N . ASP A 1 185 ? -15.494 8.365 3.360 1.00 19.06 303 ASP A N 1
ATOM 1397 C CA . ASP A 1 185 ? -14.335 7.479 3.407 1.00 21.82 303 ASP A CA 1
ATOM 1398 C C . ASP A 1 185 ? -13.978 6.991 2.011 1.00 20.06 303 ASP A C 1
ATOM 1399 O O . ASP A 1 185 ? -12.808 6.958 1.639 1.00 20.67 303 ASP A O 1
ATOM 1404 N N . LEU A 1 186 ? -14.990 6.594 1.245 1.00 17.74 304 LEU A N 1
ATOM 1405 C CA . LEU A 1 186 ? -14.745 6.100 -0.107 1.00 15.94 304 LEU A CA 1
ATOM 1406 C C . LEU A 1 186 ? -14.086 7.185 -0.947 1.00 17.42 304 LEU A C 1
ATOM 1407 O O . LEU A 1 186 ? -13.093 6.925 -1.629 1.00 18.27 304 LEU A O 1
ATOM 1412 N N . LEU A 1 187 ? -14.627 8.402 -0.887 1.00 17.53 305 LEU A N 1
ATOM 1413 C CA . LEU A 1 187 ? -14.057 9.507 -1.650 1.00 19.72 305 LEU A CA 1
ATOM 1414 C C . LEU A 1 187 ? -12.608 9.771 -1.242 1.00 20.96 305 LEU A C 1
ATOM 1415 O O . LEU A 1 187 ? -11.764 10.014 -2.098 1.00 21.55 305 LEU A O 1
ATOM 1420 N N . GLN A 1 188 ? -12.320 9.710 0.057 1.00 21.40 306 GLN A N 1
ATOM 1421 C CA . GLN A 1 188 ? -10.950 9.895 0.534 1.00 24.37 306 GLN A CA 1
ATOM 1422 C C . GLN A 1 188 ? -10.014 8.830 -0.047 1.00 23.59 306 GLN A C 1
ATOM 1423 O O . GLN A 1 188 ? -8.910 9.145 -0.495 1.00 26.01 306 GLN A O 1
ATOM 1429 N N . ASN A 1 189 ? -10.463 7.579 -0.069 1.00 22.20 307 ASN A N 1
ATOM 1430 C CA . ASN A 1 189 ? -9.680 6.501 -0.678 1.00 22.92 307 ASN A CA 1
ATOM 1431 C C . ASN A 1 189 ? -9.428 6.721 -2.165 1.00 22.01 307 ASN A C 1
ATOM 1432 O O . ASN A 1 189 ? -8.325 6.501 -2.656 1.00 21.50 307 ASN A O 1
ATOM 1437 N N . LEU A 1 190 ? -10.461 7.145 -2.883 1.00 22.23 308 LEU A N 1
ATOM 1438 C CA . LEU A 1 190 ? -10.333 7.362 -4.314 1.00 21.12 308 LEU A CA 1
ATOM 1439 C C . LEU A 1 190 ? -9.446 8.567 -4.626 1.00 23.69 308 LEU A C 1
ATOM 1440 O O . LEU A 1 190 ? -8.733 8.563 -5.627 1.00 23.94 308 LEU A O 1
ATOM 1445 N N . GLN A 1 191 ? -9.487 9.587 -3.766 1.00 23.64 309 GLN A N 1
ATOM 1446 C CA . GLN A 1 191 ? -8.563 10.723 -3.863 1.00 26.14 309 GLN A CA 1
ATOM 1447 C C . GLN A 1 191 ? -7.122 10.230 -3.879 1.00 26.89 309 GLN A C 1
ATOM 1448 O O . GLN A 1 191 ? -6.300 10.662 -4.691 1.00 27.06 309 GLN A O 1
ATOM 1454 N N . ASN A 1 192 ? -6.821 9.309 -2.973 1.00 25.07 310 ASN A N 1
ATOM 1455 C CA . ASN A 1 192 ? -5.472 8.777 -2.872 1.00 26.66 310 ASN A CA 1
ATOM 1456 C C . ASN A 1 192 ? -5.099 7.902 -4.065 1.00 24.73 310 ASN A C 1
ATOM 1457 O O . ASN A 1 192 ? -4.016 8.048 -4.633 1.00 27.29 310 ASN A O 1
ATOM 1462 N N . ILE A 1 193 ? -5.998 7.011 -4.465 1.00 24.37 311 ILE A N 1
ATOM 1463 C CA . ILE A 1 193 ? -5.692 6.092 -5.552 1.00 22.96 311 ILE A CA 1
ATOM 1464 C C . ILE A 1 193 ? -5.537 6.825 -6.889 1.00 23.61 311 ILE A C 1
ATOM 1465 O O . ILE A 1 193 ? -4.653 6.493 -7.688 1.00 24.07 311 ILE A O 1
ATOM 1470 N N . THR A 1 194 ? -6.367 7.840 -7.122 1.00 23.39 312 THR A N 1
ATOM 1471 C CA . THR A 1 194 ? -6.304 8.581 -8.380 1.00 24.23 312 THR A CA 1
ATOM 1472 C C . THR A 1 194 ? -5.296 9.728 -8.319 1.00 25.89 312 THR A C 1
ATOM 1473 O O . THR A 1 194 ? -5.238 10.560 -9.230 1.00 26.92 312 THR A O 1
ATOM 1477 N N . GLN A 1 195 ? -4.507 9.757 -7.243 1.00 28.31 313 GLN A N 1
ATOM 1478 C CA . GLN A 1 195 ? -3.446 10.747 -7.054 1.00 34.25 313 GLN A CA 1
ATOM 1479 C C . GLN A 1 195 ? -3.972 12.168 -7.184 1.00 35.18 313 GLN A C 1
ATOM 1480 O O . GLN A 1 195 ? -3.444 12.968 -7.956 1.00 37.40 313 GLN A O 1
ATOM 1486 N N . GLY A 1 196 ? -5.024 12.472 -6.430 1.00 36.10 314 GLY A N 1
ATOM 1487 C CA . GLY A 1 196 ? -5.600 13.804 -6.416 1.00 36.70 314 GLY A CA 1
ATOM 1488 C C . GLY A 1 196 ? -6.272 14.174 -7.723 1.00 36.16 314 GLY A C 1
ATOM 1489 O O . GLY A 1 196 ? -6.056 15.266 -8.245 1.00 36.06 314 GLY A O 1
ATOM 1490 N N . ALA A 1 197 ? -7.080 13.252 -8.244 1.00 36.25 315 ALA A N 1
ATOM 1491 C CA . ALA A 1 197 ? -7.828 13.434 -9.490 1.00 37.04 315 ALA A CA 1
ATOM 1492 C C . ALA A 1 197 ? -6.931 13.580 -10.724 1.00 36.54 315 ALA A C 1
ATOM 1493 O O . ALA A 1 197 ? -7.363 14.091 -11.755 1.00 37.88 315 ALA A O 1
ATOM 1495 N N . LYS A 1 198 ? -5.692 13.115 -10.622 1.00 32.83 316 LYS A N 1
ATOM 1496 C CA . LYS A 1 198 ? -4.802 13.070 -11.779 1.00 32.40 316 LYS A CA 1
ATOM 1497 C C . LYS A 1 198 ? -5.258 11.995 -12.769 1.00 33.97 316 LYS A C 1
ATOM 1498 O O . LYS A 1 198 ? -5.078 12.126 -13.976 1.00 38.68 316 LYS A O 1
ATOM 1500 N N . ILE A 1 199 ? -5.845 10.933 -12.229 1.00 28.94 317 ILE A N 1
ATOM 1501 C CA . ILE A 1 199 ? -6.360 9.800 -12.995 1.00 25.54 317 ILE A CA 1
ATOM 1502 C C . ILE A 1 199 ? -7.886 9.856 -13.073 1.00 24.05 317 ILE A C 1
ATOM 1503 O O . ILE A 1 199 ? -8.534 10.014 -12.042 1.00 26.35 317 ILE A O 1
ATOM 1508 N N . PRO A 1 200 ? -8.468 9.720 -14.285 1.00 21.63 318 PRO A N 1
ATOM 1509 C CA . PRO A 1 200 ? -9.932 9.744 -14.435 1.00 23.19 318 PRO A CA 1
ATOM 1510 C C . PRO A 1 200 ? -10.597 8.638 -13.618 1.00 19.04 318 PRO A C 1
ATOM 1511 O O . PRO A 1 200 ? -9.981 7.593 -13.403 1.00 20.23 318 PRO A O 1
ATOM 1515 N N . LEU A 1 201 ? -11.832 8.873 -13.177 1.00 17.09 319 LEU A N 1
ATOM 1516 C CA . LEU A 1 201 ? -12.514 7.985 -12.242 1.00 16.35 319 LEU A CA 1
ATOM 1517 C C . LEU A 1 201 ? -13.951 7.689 -12.670 1.00 14.12 319 LEU A C 1
ATOM 1518 O O . LEU A 1 201 ? -14.666 8.585 -13.128 1.00 16.21 319 LEU A O 1
ATOM 1523 N N . ILE A 1 202 ? -14.360 6.428 -12.529 1.00 13.39 320 ILE A N 1
ATOM 1524 C CA . ILE A 1 202 ? -15.756 6.036 -12.668 1.00 12.93 320 ILE A CA 1
ATOM 1525 C C . ILE A 1 202 ? -16.143 5.278 -11.404 1.00 13.61 320 ILE A C 1
ATOM 1526 O O . ILE A 1 202 ? -15.427 4.362 -11.001 1.00 14.24 320 ILE A O 1
ATOM 1531 N N . VAL A 1 203 ? -17.255 5.661 -10.780 1.00 14.23 321 VAL A N 1
ATOM 1532 C CA . VAL A 1 203 ? -17.732 4.975 -9.579 1.00 11.96 321 VAL A CA 1
ATOM 1533 C C . VAL A 1 203 ? -19.149 4.463 -9.784 1.00 12.30 321 VAL A C 1
ATOM 1534 O O . VAL A 1 203 ? -20.068 5.246 -10.014 1.00 14.01 321 VAL A O 1
ATOM 1538 N N . CYS A 1 204 ? -19.311 3.149 -9.704 1.00 12.30 322 CYS A N 1
ATOM 1539 C CA . CYS A 1 204 ? -20.619 2.506 -9.805 1.00 12.49 322 CYS A CA 1
ATOM 1540 C C . CYS A 1 204 ? -21.113 2.069 -8.455 1.00 11.69 322 CYS A C 1
ATOM 1541 O O . CYS A 1 204 ? -20.373 1.462 -7.686 1.00 13.30 322 CYS A O 1
ATOM 1544 N N . GLY A 1 205 ? -22.381 2.297 -8.167 1.00 12.68 323 GLY A N 1
ATOM 1545 C CA . GLY A 1 205 ? -22.897 1.694 -6.958 1.00 15.45 323 GLY A CA 1
ATOM 1546 C C . GLY A 1 205 ? -24.380 1.777 -6.754 1.00 13.34 323 GLY A C 1
ATOM 1547 O O . GLY A 1 205 ? -25.076 2.606 -7.358 1.00 14.57 323 GLY A O 1
ATOM 1548 N N . ASP A 1 206 ? -24.857 0.875 -5.905 1.00 12.96 324 ASP A N 1
ATOM 1549 C CA . ASP A 1 206 ? -26.124 1.042 -5.223 1.00 13.13 324 ASP A CA 1
ATOM 1550 C C . ASP A 1 206 ? -25.771 1.780 -3.928 1.00 12.25 324 ASP A C 1
ATOM 1551 O O . ASP A 1 206 ? -25.181 1.213 -3.003 1.00 13.93 324 ASP A O 1
ATOM 1556 N N . PHE A 1 207 ? -26.091 3.064 -3.897 1.00 12.81 325 PHE A N 1
ATOM 1557 C CA . PHE A 1 207 ? -25.757 3.921 -2.760 1.00 13.76 325 PHE A CA 1
ATOM 1558 C C . PHE A 1 207 ? -26.827 3.848 -1.671 1.00 13.92 325 PHE A C 1
ATOM 1559 O O . PHE A 1 207 ? -26.648 4.407 -0.581 1.00 16.26 325 PHE A O 1
ATOM 1567 N N . ASN A 1 208 ? -27.939 3.167 -1.962 1.00 14.17 326 ASN A N 1
ATOM 1568 C CA . ASN A 1 208 ? -29.051 3.052 -1.005 1.00 16.01 326 ASN A CA 1
ATOM 1569 C C . ASN A 1 208 ? -29.511 4.423 -0.527 1.00 15.88 326 ASN A C 1
ATOM 1570 O O . ASN A 1 208 ? -29.944 4.597 0.621 1.00 18.07 326 ASN A O 1
ATOM 1575 N N . ALA A 1 209 ? -29.414 5.393 -1.429 1.00 15.46 327 ALA A N 1
ATOM 1576 C CA . ALA A 1 209 ? -29.743 6.781 -1.125 1.00 16.95 327 ALA A CA 1
ATOM 1577 C C . ALA A 1 209 ? -30.288 7.480 -2.355 1.00 16.84 327 ALA A C 1
ATOM 1578 O O . ALA A 1 209 ? -29.738 7.352 -3.453 1.00 17.66 327 ALA A O 1
ATOM 1580 N N . GLU A 1 210 ? -31.376 8.213 -2.161 1.00 18.35 328 GLU A N 1
ATOM 1581 C CA . GLU A 1 210 ? -31.945 9.051 -3.202 1.00 18.82 328 GLU A CA 1
ATOM 1582 C C . GLU A 1 210 ? -31.120 10.330 -3.331 1.00 18.69 328 GLU A C 1
ATOM 1583 O O . GLU A 1 210 ? -30.314 10.638 -2.453 1.00 19.13 328 GLU A O 1
ATOM 1589 N N . PRO A 1 211 ? -31.311 11.084 -4.425 1.00 21.06 329 PRO A N 1
ATOM 1590 C CA . PRO A 1 211 ? -30.451 12.257 -4.650 1.00 22.15 329 PRO A CA 1
ATOM 1591 C C . PRO A 1 211 ? -30.597 13.374 -3.611 1.00 23.32 329 PRO A C 1
ATOM 1592 O O . PRO A 1 211 ? -29.776 14.291 -3.586 1.00 25.46 329 PRO A O 1
ATOM 1596 N N . THR A 1 212 ? -31.609 13.289 -2.754 1.00 23.95 330 THR A N 1
ATOM 1597 C CA . THR A 1 212 ? -31.796 14.278 -1.695 1.00 25.07 330 THR A CA 1
ATOM 1598 C C . THR A 1 212 ? -30.910 14.041 -0.467 1.00 25.01 330 THR A C 1
ATOM 1599 O O . THR A 1 212 ? -30.847 14.892 0.420 1.00 27.95 330 THR A O 1
ATOM 1603 N N . GLU A 1 213 ? -30.223 12.900 -0.408 1.00 23.22 331 GLU A N 1
ATOM 1604 C CA . GLU A 1 213 ? -29.398 12.581 0.763 1.00 22.53 331 GLU A CA 1
ATOM 1605 C C . GLU A 1 213 ? -28.028 13.255 0.753 1.00 22.99 331 GLU A C 1
ATOM 1606 O O . GLU A 1 213 ? -27.477 13.560 -0.302 1.00 21.88 331 GLU A O 1
ATOM 1612 N N . GLU A 1 214 ? -27.477 13.463 1.947 1.00 23.12 332 GLU A N 1
ATOM 1613 C CA . GLU A 1 214 ? -26.153 14.054 2.092 1.00 25.85 332 GLU A CA 1
ATOM 1614 C C . GLU A 1 214 ? -25.062 13.288 1.348 1.00 22.44 332 GLU A C 1
ATOM 1615 O O . GLU A 1 214 ? -24.142 13.900 0.815 1.00 22.86 332 GLU A O 1
ATOM 1621 N N . VAL A 1 215 ? -25.148 11.961 1.303 1.00 20.83 333 VAL A N 1
ATOM 1622 C CA . VAL A 1 215 ? -24.081 11.214 0.648 1.00 19.47 333 VAL A CA 1
ATOM 1623 C C . VAL A 1 215 ? -24.044 11.549 -0.840 1.00 20.22 333 VAL A C 1
ATOM 1624 O O . VAL A 1 215 ? -22.963 11.640 -1.426 1.00 19.18 333 VAL A O 1
ATOM 1628 N N . TYR A 1 216 ? -25.215 11.765 -1.438 1.00 19.23 334 TYR A N 1
ATOM 1629 C CA . TYR A 1 216 ? -25.285 12.165 -2.839 1.00 17.55 334 TYR A CA 1
ATOM 1630 C C . TYR A 1 216 ? -24.645 13.544 -3.009 1.00 19.70 334 TYR A C 1
ATOM 1631 O O . TYR A 1 216 ? -23.878 13.778 -3.940 1.00 20.88 334 TYR A O 1
ATOM 1640 N N . LYS A 1 217 ? -24.962 14.452 -2.098 1.00 22.08 335 LYS A N 1
ATOM 1641 C CA . LYS A 1 217 ? -24.433 15.804 -2.176 1.00 22.91 335 LYS A CA 1
ATOM 1642 C C . LYS A 1 217 ? -22.910 15.817 -2.041 1.00 22.99 335 LYS A C 1
ATOM 1643 O O . LYS A 1 217 ? -22.234 16.609 -2.691 1.00 24.17 335 LYS A O 1
ATOM 1649 N N . HIS A 1 218 ? -22.373 14.929 -1.210 1.00 22.32 336 HIS A N 1
ATOM 1650 C CA . HIS A 1 218 ? -20.926 14.815 -1.062 1.00 23.10 336 HIS A CA 1
ATOM 1651 C C . HIS A 1 218 ? -20.246 14.393 -2.364 1.00 22.27 336 HIS A C 1
ATOM 1652 O O . HIS A 1 218 ? -19.207 14.947 -2.731 1.00 22.40 336 HIS A O 1
ATOM 1659 N N . PHE A 1 219 ? -20.826 13.420 -3.063 1.00 19.55 337 PHE A N 1
ATOM 1660 C CA . PHE A 1 219 ? -20.279 13.006 -4.353 1.00 18.87 337 PHE A CA 1
ATOM 1661 C C . PHE A 1 219 ? -20.380 14.123 -5.386 1.00 21.01 337 PHE A C 1
ATOM 1662 O O . PHE A 1 219 ? -19.439 14.354 -6.142 1.00 20.86 337 PHE A O 1
ATOM 1670 N N . ALA A 1 220 ? -21.504 14.834 -5.395 1.00 21.11 338 ALA A N 1
ATOM 1671 C CA . ALA A 1 220 ? -21.721 15.894 -6.376 1.00 23.11 338 ALA A CA 1
ATOM 1672 C C . ALA A 1 220 ? -20.843 17.120 -6.129 1.00 24.94 338 ALA A C 1
ATOM 1673 O O . ALA A 1 220 ? -20.595 17.905 -7.043 1.00 27.03 338 ALA A O 1
ATOM 1675 N N . SER A 1 221 ? -20.366 17.290 -4.900 1.00 25.10 339 SER A N 1
ATOM 1676 C CA A SER A 1 221 ? -19.589 18.471 -4.537 0.24 25.83 339 SER A CA 1
ATOM 1677 C CA B SER A 1 221 ? -19.583 18.476 -4.568 0.76 26.38 339 SER A CA 1
ATOM 1678 C C . SER A 1 221 ? -18.105 18.168 -4.332 1.00 25.74 339 SER A C 1
ATOM 1679 O O . SER A 1 221 ? -17.307 19.080 -4.093 1.00 27.76 339 SER A O 1
ATOM 1684 N N . SER A 1 222 ? -17.742 16.892 -4.411 1.00 24.18 340 SER A N 1
ATOM 1685 C CA . SER A 1 222 ? -16.359 16.469 -4.214 1.00 24.86 340 SER A CA 1
ATOM 1686 C C . SER A 1 222 ? -15.400 17.149 -5.185 1.00 25.68 340 SER A C 1
ATOM 1687 O O . SER A 1 222 ? -15.750 17.419 -6.335 1.00 25.29 340 SER A O 1
ATOM 1690 N N . SER A 1 223 ? -14.182 17.418 -4.722 1.00 26.75 341 SER A N 1
ATOM 1691 C CA . SER A 1 223 ? -13.162 17.998 -5.588 1.00 26.56 341 SER A CA 1
ATOM 1692 C C . SER A 1 223 ? -12.687 17.022 -6.668 1.00 26.48 341 SER A C 1
ATOM 1693 O O . SER A 1 223 ? -11.892 17.387 -7.528 1.00 29.15 341 SER A O 1
ATOM 1696 N N . LEU A 1 224 ? -13.183 15.786 -6.631 1.00 24.91 342 LEU A N 1
ATOM 1697 C CA . LEU A 1 224 ? -12.925 14.840 -7.709 1.00 24.10 342 LEU A CA 1
ATOM 1698 C C . LEU A 1 224 ? -13.672 15.236 -8.991 1.00 24.61 342 LEU A C 1
ATOM 1699 O O . LEU A 1 224 ? -13.421 14.677 -10.063 1.00 24.79 342 LEU A O 1
ATOM 1704 N N . ASN A 1 225 ? -14.598 16.185 -8.859 1.00 23.61 343 ASN A N 1
ATOM 1705 C CA . ASN A 1 225 ? -15.321 16.749 -9.997 1.00 21.55 343 ASN A CA 1
ATOM 1706 C C . ASN A 1 225 ? -16.104 15.676 -10.752 1.00 21.26 343 ASN A C 1
ATOM 1707 O O . ASN A 1 225 ? -15.909 15.457 -11.952 1.00 21.33 343 ASN A O 1
ATOM 1709 N N . LEU A 1 226 ? -16.993 15.008 -10.024 1.00 20.33 344 LEU A N 1
ATOM 1710 C CA . LEU A 1 226 ? -17.793 13.924 -10.573 1.00 17.39 344 LEU A CA 1
ATOM 1711 C C . LEU A 1 226 ? -19.180 14.400 -10.989 1.00 18.33 344 LEU A C 1
ATOM 1712 O O . LEU A 1 226 ? -19.805 15.217 -10.302 1.00 22.15 344 LEU A O 1
ATOM 1717 N N . ASN A 1 227 ? -19.649 13.886 -12.120 1.00 18.79 345 ASN A N 1
ATOM 1718 C CA . ASN A 1 227 ? -21.038 14.036 -12.523 1.00 19.04 345 ASN A CA 1
ATOM 1719 C C . ASN A 1 227 ? -21.714 12.670 -12.474 1.00 17.13 345 ASN A C 1
ATOM 1720 O O . ASN A 1 227 ? -21.043 11.640 -12.465 1.00 16.68 345 ASN A O 1
ATOM 1725 N N . SER A 1 228 ? -23.038 12.667 -12.434 1.00 18.10 346 SER A N 1
ATOM 1726 C CA . SER A 1 228 ? -23.811 11.435 -12.433 1.00 16.85 346 SER A CA 1
ATOM 1727 C C . SER A 1 228 ? -24.382 11.181 -13.826 1.00 17.16 346 SER A C 1
ATOM 1728 O O . SER A 1 228 ? -25.151 12.000 -14.340 1.00 18.21 346 SER A O 1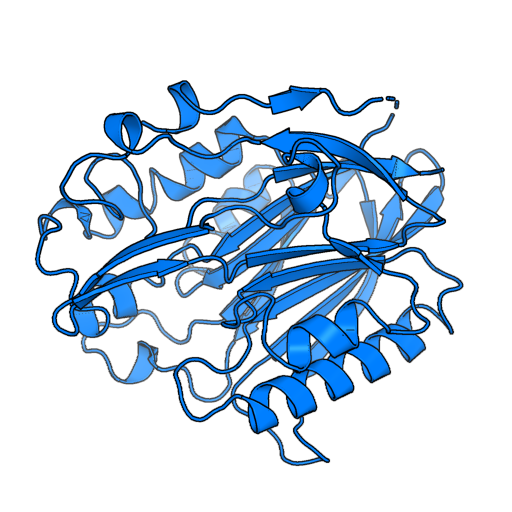
ATOM 1731 N N . ALA A 1 229 ? -24.017 10.049 -14.432 1.00 15.06 347 ALA A N 1
ATOM 1732 C CA . ALA A 1 229 ? -24.280 9.833 -15.863 1.00 16.02 347 ALA A CA 1
ATOM 1733 C C . ALA A 1 229 ? -25.751 9.783 -16.228 1.00 15.79 347 ALA A C 1
ATOM 1734 O O . ALA A 1 229 ? -26.138 10.299 -17.279 1.00 17.49 347 ALA A O 1
ATOM 1736 N N . TYR A 1 230 ? -26.578 9.163 -15.388 1.00 16.18 348 TYR A N 1
ATOM 1737 C CA . TYR A 1 230 ? -27.968 8.955 -15.786 1.00 15.75 348 TYR A CA 1
ATOM 1738 C C . TYR A 1 230 ? -28.791 10.250 -15.731 1.00 17.76 348 TYR A C 1
ATOM 1739 O O . TYR A 1 230 ? -29.925 10.288 -16.211 1.00 19.81 348 TYR A O 1
ATOM 1748 N N . LYS A 1 231 ? -28.202 11.319 -15.198 1.00 18.16 349 LYS A N 1
ATOM 1749 C CA . LYS A 1 231 ? -28.818 12.643 -15.306 1.00 19.01 349 LYS A CA 1
ATOM 1750 C C . LYS A 1 231 ? -28.975 13.084 -16.758 1.00 20.34 349 LYS A C 1
ATOM 1751 O O . LYS A 1 231 ? -29.851 13.887 -17.082 1.00 23.03 349 LYS A O 1
ATOM 1757 N N . LEU A 1 232 ? -28.126 12.564 -17.636 1.00 22.32 350 LEU A N 1
ATOM 1758 C CA . LEU A 1 232 ? -28.150 12.993 -19.032 1.00 25.54 350 LEU A CA 1
ATOM 1759 C C . LEU A 1 232 ? -29.384 12.493 -19.779 1.00 28.30 350 LEU A C 1
ATOM 1760 O O . LEU A 1 232 ? -29.657 12.939 -20.895 1.00 31.22 350 LEU A O 1
ATOM 1765 N N . LEU A 1 233 ? -30.142 11.588 -19.167 1.00 25.22 351 LEU A N 1
ATOM 1766 C CA . LEU A 1 233 ? -31.417 11.164 -19.754 1.00 26.36 351 LEU A CA 1
ATOM 1767 C C . LEU A 1 233 ? -32.500 12.231 -19.628 1.00 29.37 351 LEU A C 1
ATOM 1768 O O . LEU A 1 233 ? -33.477 12.215 -20.375 1.00 32.12 351 LEU A O 1
ATOM 1773 N N . SER A 1 234 ? -32.338 13.144 -18.676 1.00 29.01 352 SER A N 1
ATOM 1774 C CA . SER A 1 234 ? -33.338 14.187 -18.450 1.00 32.12 352 SER A CA 1
ATOM 1775 C C . SER A 1 234 ? -33.215 15.316 -19.472 1.00 36.24 352 SER A C 1
ATOM 1776 O O . SER A 1 234 ? -32.178 15.472 -20.119 1.00 38.98 352 SER A O 1
ATOM 1779 N N . ALA A 1 235 ? -34.286 16.095 -19.605 1.00 40.66 353 ALA A N 1
ATOM 1780 C CA . ALA A 1 235 ? -34.364 17.158 -20.602 1.00 44.81 353 ALA A CA 1
ATOM 1781 C C . ALA A 1 235 ? -33.186 18.121 -20.525 1.00 47.04 353 ALA A C 1
ATOM 1782 O O . ALA A 1 235 ? -32.489 18.343 -21.516 1.00 50.78 353 ALA A O 1
ATOM 1784 N N . ASP A 1 236 ? -32.962 18.690 -19.347 1.00 45.15 354 ASP A N 1
ATOM 1785 C CA . ASP A 1 236 ? -31.904 19.675 -19.193 1.00 44.34 354 ASP A CA 1
ATOM 1786 C C . ASP A 1 236 ? -30.599 19.037 -18.726 1.00 41.83 354 ASP A C 1
ATOM 1787 O O . ASP A 1 236 ? -29.584 19.720 -18.598 1.00 42.40 354 ASP A O 1
ATOM 1792 N N . GLY A 1 237 ? -30.631 17.726 -18.487 1.00 38.25 355 GLY A N 1
ATOM 1793 C CA . GLY A 1 237 ? -29.474 16.995 -17.996 1.00 37.36 355 GLY A CA 1
ATOM 1794 C C . GLY A 1 237 ? -29.224 17.251 -16.522 1.00 35.51 355 GLY A C 1
ATOM 1795 O O . GLY A 1 237 ? -28.172 16.895 -15.984 1.00 36.10 355 GLY A O 1
ATOM 1796 N N . GLN A 1 238 ? -30.205 17.856 -15.860 1.00 34.35 356 GLN A N 1
ATOM 1797 C CA . GLN A 1 238 ? -30.035 18.304 -14.482 1.00 34.42 356 GLN A CA 1
ATOM 1798 C C . GLN A 1 238 ? -30.774 17.448 -13.467 1.00 32.14 356 GLN A C 1
ATOM 1799 O O . GLN A 1 238 ? -30.666 17.686 -12.265 1.00 34.68 356 GLN A O 1
ATOM 1805 N N . SER A 1 239 ? -31.532 16.462 -13.938 1.00 28.95 357 SER A N 1
ATOM 1806 C CA . SER A 1 239 ? -32.342 15.647 -13.035 1.00 25.13 357 SER A CA 1
ATOM 1807 C C . SER A 1 239 ? -32.008 14.170 -13.125 1.00 22.07 357 SER A C 1
ATOM 1808 O O . SER A 1 239 ? -31.821 13.636 -14.215 1.00 2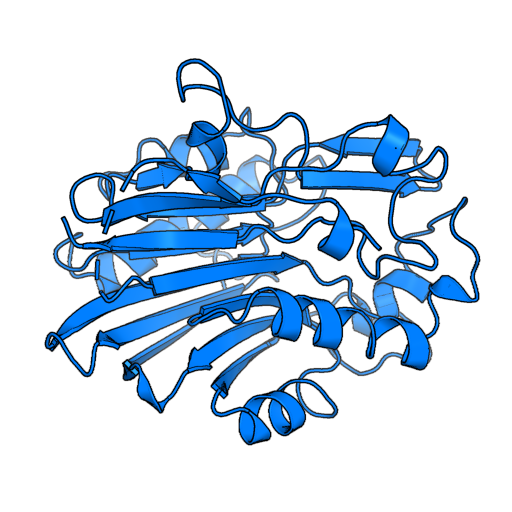1.70 357 SER A O 1
ATOM 1811 N N . GLU A 1 240 ? -31.934 13.519 -11.968 1.00 20.07 358 GLU A N 1
ATOM 1812 C CA . GLU A 1 240 ? -31.767 12.072 -11.891 1.00 20.42 358 GLU A CA 1
ATOM 1813 C C . GLU A 1 240 ? -33.031 11.377 -12.386 1.00 20.77 358 GLU A C 1
ATOM 1814 O O . GLU A 1 240 ? -34.108 11.984 -12.400 1.00 22.11 358 GLU A O 1
ATOM 1820 N N . PRO A 1 241 ? -32.912 10.107 -12.808 1.00 18.52 359 PRO A N 1
ATOM 1821 C CA . PRO A 1 241 ? -34.105 9.380 -13.269 1.00 19.19 359 PRO A CA 1
ATOM 1822 C C . PRO A 1 241 ? -35.147 9.189 -12.164 1.00 19.82 359 PRO A C 1
ATOM 1823 O O . PRO A 1 241 ? -34.812 9.266 -10.984 1.00 19.96 359 PRO A O 1
ATOM 1827 N N . PRO A 1 242 ? -36.410 8.946 -12.543 1.00 20.96 360 PRO A N 1
ATOM 1828 C CA . PRO A 1 242 ? -37.475 8.779 -11.547 1.00 22.81 360 PRO A CA 1
ATOM 1829 C C . PRO A 1 242 ? -37.293 7.530 -10.690 1.00 21.10 360 PRO A C 1
ATOM 1830 O O . PRO A 1 242 ? -37.777 7.487 -9.557 1.00 22.75 360 PRO A O 1
ATOM 1834 N N . TYR A 1 243 ? -36.598 6.530 -11.224 1.00 19.81 361 TYR A N 1
ATOM 1835 C CA . TYR A 1 243 ? -36.321 5.317 -10.466 1.00 17.52 361 TYR A CA 1
ATOM 1836 C C . TYR A 1 243 ? -35.161 4.545 -11.073 1.00 16.17 361 TYR A C 1
ATOM 1837 O O . TYR A 1 243 ? -34.863 4.694 -12.261 1.00 18.11 361 TYR A O 1
ATOM 1846 N N . THR A 1 244 ? -34.514 3.722 -10.252 1.00 15.49 362 THR A N 1
ATOM 1847 C CA . THR A 1 244 ? -33.606 2.686 -10.747 1.00 14.97 362 THR A CA 1
ATOM 1848 C C . THR A 1 244 ? -34.022 1.336 -10.173 1.00 14.74 362 THR A C 1
ATOM 1849 O O . THR A 1 244 ? -33.538 0.292 -10.611 1.00 16.64 362 THR A O 1
ATOM 1853 N N . THR A 1 245 ? -34.924 1.357 -9.194 1.00 14.84 363 THR A N 1
ATOM 1854 C CA . THR A 1 245 ? -35.456 0.128 -8.623 1.00 15.63 363 THR A CA 1
ATOM 1855 C C . THR A 1 245 ? -36.959 0.310 -8.381 1.00 15.83 363 THR A C 1
ATOM 1856 O O . THR A 1 245 ? -37.415 1.401 -8.039 1.00 16.68 363 THR A O 1
ATOM 1860 N N . TRP A 1 246 ? -37.732 -0.752 -8.588 1.00 16.98 364 TRP A N 1
ATOM 1861 C CA . TRP A 1 246 ? -39.190 -0.653 -8.511 1.00 18.55 364 TRP A CA 1
ATOM 1862 C C . TRP A 1 246 ? -39.762 -2.024 -8.170 1.00 19.78 364 TRP A C 1
ATOM 1863 O O . TRP A 1 246 ? -39.695 -2.945 -8.987 1.00 19.68 364 TRP A O 1
ATOM 1874 N N . LYS A 1 247 ? -40.280 -2.171 -6.961 1.00 20.77 365 LYS A N 1
ATOM 1875 C CA . LYS A 1 247 ? -40.830 -3.448 -6.550 1.00 22.82 365 LYS A CA 1
ATOM 1876 C C . LYS A 1 247 ? -41.847 -3.272 -5.443 1.00 24.72 365 LYS A C 1
ATOM 1877 O O . LYS A 1 247 ? -42.071 -2.165 -4.952 1.00 26.26 365 LYS A O 1
ATOM 1883 N N . ILE A 1 248 ? -42.461 -4.379 -5.055 1.00 25.24 366 ILE A N 1
ATOM 1884 C CA . ILE A 1 248 ? -43.467 -4.365 -3.996 1.00 27.11 366 ILE A CA 1
ATOM 1885 C C . ILE A 1 248 ? -43.083 -5.330 -2.889 1.00 27.33 366 ILE A C 1
ATOM 1886 O O . ILE A 1 248 ? -42.915 -6.527 -3.127 1.00 27.43 366 ILE A O 1
ATOM 1891 N N . ARG A 1 249 ? -42.914 -4.797 -1.684 1.00 30.82 367 ARG A N 1
ATOM 1892 C CA . ARG A 1 249 ? -42.579 -5.607 -0.522 1.00 33.59 367 ARG A CA 1
ATOM 1893 C C . ARG A 1 249 ? -43.757 -5.667 0.435 1.00 35.54 367 ARG A C 1
ATOM 1894 O O . ARG A 1 249 ? -44.754 -4.965 0.259 1.00 34.83 367 ARG A O 1
ATOM 1902 N N . THR A 1 250 ? -43.619 -6.498 1.461 1.00 37.70 368 THR A N 1
ATOM 1903 C CA . THR A 1 250 ? -44.555 -6.524 2.576 1.00 40.20 368 THR A CA 1
ATOM 1904 C C . THR A 1 250 ? -44.674 -5.130 3.190 1.00 41.88 368 THR A C 1
ATOM 1905 O O . THR A 1 250 ? -45.757 -4.704 3.590 1.00 40.90 368 THR A O 1
ATOM 1909 N N . SER A 1 251 ? -43.548 -4.423 3.240 1.00 43.40 369 SER A N 1
ATOM 1910 C CA . SER A 1 251 ? -43.485 -3.067 3.780 1.00 45.40 369 SER A CA 1
ATOM 1911 C C . SER A 1 251 ? -44.231 -2.051 2.910 1.00 44.89 369 SER A C 1
ATOM 1912 O O . SER A 1 251 ? -44.627 -0.985 3.386 1.00 46.23 369 SER A O 1
ATOM 1914 N N . GLY A 1 252 ? -44.413 -2.384 1.636 1.00 42.49 370 GLY A N 1
ATOM 1915 C CA . GLY A 1 252 ? -45.081 -1.495 0.702 1.00 41.74 370 GLY A CA 1
ATOM 1916 C C . GLY A 1 252 ? -44.361 -1.421 -0.632 1.00 40.29 370 GLY A C 1
ATOM 1917 O O . GLY A 1 252 ? -43.327 -2.062 -0.821 1.00 38.33 370 GLY A O 1
ATOM 1918 N N . GLU A 1 253 ? -44.910 -0.643 -1.562 1.00 40.83 371 GLU A N 1
ATOM 1919 C CA . GLU A 1 253 ? -44.298 -0.484 -2.876 1.00 40.69 371 GLU A CA 1
ATOM 1920 C C . GLU A 1 253 ? -43.144 0.516 -2.817 1.00 37.79 371 GLU A C 1
ATOM 1921 O O . GLU A 1 253 ? -43.289 1.626 -2.289 1.00 39.70 371 GLU A O 1
ATOM 1927 N N . CYS A 1 254 ? -41.999 0.107 -3.355 1.00 32.69 372 CYS A N 1
ATOM 1928 C CA . CYS A 1 254 ? -40.808 0.939 -3.366 1.00 32.39 372 CYS A CA 1
ATOM 1929 C C . CYS A 1 254 ? -40.436 1.301 -4.801 1.00 26.80 372 CYS A C 1
ATOM 1930 O O . CYS A 1 254 ? -40.201 0.420 -5.629 1.00 25.06 372 CYS A O 1
ATOM 1933 N N . ARG A 1 255 ? -40.392 2.597 -5.090 1.00 24.29 373 ARG A N 1
ATOM 1934 C CA . ARG A 1 255 ? -40.003 3.084 -6.408 1.00 23.59 373 ARG A CA 1
ATOM 1935 C C . ARG A 1 255 ? -39.070 4.270 -6.241 1.00 23.18 373 ARG A C 1
ATOM 1936 O O . ARG A 1 255 ? -39.508 5.365 -5.905 1.00 26.65 373 ARG A O 1
ATOM 1944 N N . HIS A 1 256 ? -37.777 4.062 -6.429 1.00 22.82 374 HIS A N 1
ATOM 1945 C CA . HIS A 1 256 ? -36.860 5.172 -6.247 1.00 23.21 374 HIS A CA 1
ATOM 1946 C C . HIS A 1 256 ? -35.549 5.012 -6.987 1.00 19.02 374 HIS A C 1
ATOM 1947 O O . HIS A 1 256 ? -35.306 4.012 -7.663 1.00 17.64 374 HIS A O 1
ATOM 1954 N N . THR A 1 257 ? -34.708 6.025 -6.843 1.00 18.26 375 THR A N 1
ATOM 1955 C CA . THR A 1 257 ? -33.402 6.046 -7.479 1.00 16.23 375 THR A CA 1
ATOM 1956 C C . THR A 1 257 ? -32.313 5.873 -6.430 1.00 15.69 375 THR A C 1
ATOM 1957 O O . THR A 1 257 ? -32.124 6.744 -5.573 1.00 17.13 375 THR A O 1
ATOM 1961 N N . LEU A 1 258 ? -31.611 4.740 -6.511 1.00 15.60 376 LEU A N 1
ATOM 1962 C CA . LEU A 1 258 ? -30.576 4.369 -5.544 1.00 14.04 376 LEU A CA 1
ATOM 1963 C C . LEU A 1 258 ? -29.253 4.041 -6.215 1.00 12.96 376 LEU A C 1
ATOM 1964 O O . LEU A 1 258 ? -28.221 3.943 -5.536 1.00 15.21 376 LEU A O 1
ATOM 1969 N N . ASP A 1 259 ? -29.301 3.840 -7.534 1.00 14.40 377 ASP A N 1
ATOM 1970 C CA . ASP A 1 259 ? -28.153 3.380 -8.330 1.00 14.03 377 ASP A CA 1
ATOM 1971 C C . ASP A 1 259 ? -27.570 4.527 -9.119 1.00 12.57 377 ASP A C 1
ATOM 1972 O O . ASP A 1 259 ? -28.328 5.318 -9.694 1.00 13.01 377 ASP A O 1
ATOM 1977 N N . TYR A 1 260 ? -26.240 4.589 -9.197 1.00 13.13 378 TYR A N 1
ATOM 1978 C CA . TYR A 1 260 ? -25.548 5.682 -9.891 1.00 12.39 378 TYR A CA 1
ATOM 1979 C C . TYR A 1 260 ? -24.300 5.211 -10.616 1.00 12.11 378 TYR A C 1
ATOM 1980 O O . TYR A 1 260 ? -23.653 4.252 -10.180 1.00 12.42 378 TYR A O 1
ATOM 1989 N N . ILE A 1 261 ? -23.964 5.901 -11.707 1.00 13.58 379 ILE A N 1
ATOM 1990 C CA . ILE A 1 261 ? -22.633 5.819 -12.291 1.00 12.98 379 ILE A CA 1
ATOM 1991 C C . ILE A 1 261 ? -22.045 7.229 -12.292 1.00 12.67 379 ILE A C 1
ATOM 1992 O O . ILE A 1 261 ? -22.508 8.106 -13.043 1.00 14.67 379 ILE A O 1
ATOM 1997 N N . TRP A 1 262 ? -21.057 7.450 -11.421 1.00 12.99 380 TRP A N 1
ATOM 1998 C CA . TRP A 1 262 ? -20.356 8.730 -11.327 1.00 13.03 380 TRP A CA 1
ATOM 1999 C C . TRP A 1 262 ? -19.133 8.710 -12.227 1.00 11.96 380 TRP A C 1
ATOM 2000 O O . TRP A 1 262 ? -18.502 7.668 -12.388 1.00 14.00 380 TRP A O 1
ATOM 2011 N N . TYR A 1 263 ? -18.770 9.862 -12.789 1.00 13.88 381 TYR A N 1
ATOM 2012 C CA . TYR A 1 263 ? -17.620 9.932 -13.687 1.00 15.34 381 TYR A CA 1
ATOM 2013 C C . TYR A 1 263 ? -16.938 11.295 -13.648 1.00 15.52 381 TYR A C 1
ATOM 2014 O O . TYR A 1 263 ? -17.585 12.327 -13.402 1.00 16.76 381 TYR A O 1
ATOM 2023 N N . SER A 1 264 ? -15.630 11.299 -13.909 1.00 15.87 382 SER A N 1
ATOM 2024 C CA . SER A 1 264 ? -14.854 12.540 -13.967 1.00 16.92 382 SER A CA 1
ATOM 2025 C C . SER A 1 264 ? -15.342 13.440 -15.103 1.00 19.27 382 SER A C 1
ATOM 2026 O O . SER A 1 264 ? -15.090 13.160 -16.273 1.00 20.14 382 SER A O 1
ATOM 2029 N N . LYS A 1 265 ? -16.018 14.529 -14.752 1.00 19.95 383 LYS A N 1
ATOM 2030 C CA . LYS A 1 265 ? -16.688 15.371 -15.740 1.00 22.35 383 LYS A CA 1
ATOM 2031 C C . LYS A 1 265 ? -15.727 16.041 -16.717 1.00 23.96 383 LYS A C 1
ATOM 2032 O O . LYS A 1 265 ? -16.095 16.318 -17.855 1.00 25.18 383 LYS A O 1
ATOM 2034 N N . HIS A 1 266 ? -14.498 16.292 -16.278 1.00 23.51 384 HIS A N 1
ATOM 2035 C CA . HIS A 1 266 ? -13.542 17.026 -17.100 1.00 25.89 384 HIS A CA 1
ATOM 2036 C C . HIS A 1 266 ? -12.679 16.097 -17.946 1.00 26.68 384 HIS A C 1
ATOM 2037 O O . HIS A 1 266 ? -11.957 16.557 -18.831 1.00 29.63 384 HIS A O 1
ATOM 2039 N N . ALA A 1 267 ? -12.768 14.791 -17.691 1.00 24.32 385 ALA A N 1
ATOM 2040 C CA . ALA A 1 267 ? -11.868 13.829 -18.331 1.00 23.23 385 ALA A CA 1
ATOM 2041 C C . ALA A 1 267 ? -12.590 12.773 -19.161 1.00 21.77 385 ALA A C 1
ATOM 2042 O O . ALA A 1 267 ? -11.981 12.132 -20.022 1.00 22.64 385 ALA A O 1
ATOM 2044 N N . LEU A 1 268 ? -13.882 12.595 -18.894 1.00 20.08 386 LEU A N 1
ATOM 2045 C CA . LEU A 1 268 ? -14.694 11.588 -19.573 1.00 19.00 386 LEU A CA 1
ATOM 2046 C C . LEU A 1 268 ? -15.966 12.184 -20.153 1.00 21.64 386 LEU A C 1
ATOM 2047 O O . LEU A 1 268 ? -16.579 13.063 -19.545 1.00 22.20 386 LEU A O 1
ATOM 2052 N N . ASN A 1 269 ? -16.357 11.690 -21.323 1.00 21.71 387 ASN A N 1
ATOM 2053 C CA . ASN A 1 269 ? -17.619 12.067 -21.952 1.00 23.09 387 ASN A CA 1
ATOM 2054 C C . ASN A 1 269 ? -18.574 10.885 -21.960 1.00 20.13 387 ASN A C 1
ATOM 2055 O O . ASN A 1 269 ? -18.157 9.754 -22.213 1.00 21.40 387 ASN A O 1
ATOM 2060 N N . VAL A 1 270 ? -19.847 11.138 -21.676 1.00 20.47 388 VAL A N 1
ATOM 2061 C CA . VAL A 1 270 ? -20.851 10.090 -21.783 1.00 19.26 388 VAL A CA 1
ATOM 2062 C C . VAL A 1 270 ? -21.393 10.079 -23.205 1.00 19.60 388 VAL A C 1
ATOM 2063 O O . VAL A 1 270 ? -21.897 11.096 -23.689 1.00 23.22 388 VAL A O 1
ATOM 2067 N N . ARG A 1 271 ? -21.283 8.932 -23.870 1.00 20.32 389 ARG A N 1
ATOM 2068 C CA . ARG A 1 271 ? -21.692 8.807 -25.263 1.00 21.41 389 ARG A CA 1
ATOM 2069 C C . ARG A 1 271 ? -23.106 8.251 -25.389 1.00 20.74 389 ARG A C 1
ATOM 2070 O O . ARG A 1 271 ? -23.806 8.531 -26.361 1.00 22.75 389 ARG A O 1
ATOM 2072 N N . SER A 1 272 ? -23.522 7.466 -24.402 1.00 20.23 390 SER A N 1
ATOM 2073 C CA . SER A 1 272 ? -24.829 6.832 -24.434 1.00 20.41 390 SER A CA 1
ATOM 2074 C C . SER A 1 272 ? -25.262 6.420 -23.042 1.00 19.80 390 SER A C 1
ATOM 2075 O O . SER A 1 272 ? -24.439 6.269 -22.143 1.00 20.53 390 SER A O 1
ATOM 2078 N N . ALA A 1 273 ? -26.559 6.210 -22.871 1.00 18.12 391 ALA A N 1
ATOM 2079 C CA . ALA A 1 273 ? -27.079 5.640 -21.633 1.00 17.73 391 ALA A CA 1
ATOM 2080 C C . ALA A 1 273 ? -28.305 4.797 -21.968 1.00 16.07 391 ALA A C 1
ATOM 2081 O O . ALA A 1 273 ? -29.123 5.179 -22.811 1.00 18.40 391 ALA A O 1
ATOM 2083 N N . LEU A 1 274 ? -28.432 3.651 -21.316 1.00 16.06 392 LEU A N 1
ATOM 2084 C CA . LEU A 1 274 ? -29.544 2.744 -21.575 1.00 16.38 392 LEU A CA 1
ATOM 2085 C C . LEU A 1 274 ? -30.791 3.216 -20.829 1.00 17.35 392 LEU A C 1
ATOM 2086 O O . LEU A 1 274 ? -30.777 3.298 -19.596 1.00 18.51 392 LEU A O 1
ATOM 2091 N N . ASP A 1 275 ? -31.860 3.535 -21.559 1.00 18.07 393 ASP A N 1
ATOM 2092 C CA . ASP A 1 275 ? -33.030 4.151 -20.934 1.00 19.39 393 ASP A CA 1
ATOM 2093 C C . ASP A 1 275 ? -33.792 3.167 -20.049 1.00 21.36 393 ASP A C 1
ATOM 2094 O O . ASP A 1 275 ? -33.519 1.963 -20.061 1.00 20.96 393 ASP A O 1
ATOM 2099 N N . LEU A 1 276 ? -34.731 3.703 -19.270 1.00 22.33 394 LEU A N 1
ATOM 2100 C CA . LEU A 1 276 ? -35.510 2.919 -18.314 1.00 24.16 394 LEU A CA 1
ATOM 2101 C C . LEU A 1 276 ? -36.789 2.382 -18.944 1.00 23.80 394 LEU A C 1
ATOM 2102 O O . LEU A 1 276 ? -37.158 2.771 -20.051 1.00 26.98 394 LEU A O 1
ATOM 2107 N N . LEU A 1 277 ? -37.471 1.498 -18.226 1.00 25.30 395 LEU A N 1
ATOM 2108 C CA . LEU A 1 277 ? -38.766 0.998 -18.666 1.00 25.13 395 LEU A CA 1
ATOM 2109 C C . LEU A 1 277 ? -39.884 1.974 -18.296 1.00 27.33 395 LEU A C 1
ATOM 2110 O O . LEU A 1 277 ? -39.808 2.663 -17.273 1.00 26.85 395 LEU A O 1
ATOM 2115 N N . THR A 1 278 ? -40.917 2.046 -19.130 1.00 29.10 396 THR A N 1
ATOM 2116 C CA . THR A 1 278 ? -42.097 2.827 -18.780 1.00 29.73 396 THR A CA 1
ATOM 2117 C C . THR A 1 278 ? -42.954 2.023 -17.812 1.00 30.77 396 THR A C 1
ATOM 2118 O O . THR A 1 278 ? -42.729 0.828 -17.626 1.00 29.13 396 THR A O 1
ATOM 2122 N N . GLU A 1 279 ? -43.943 2.673 -17.208 1.00 33.93 397 GLU A N 1
ATOM 2123 C CA . GLU A 1 279 ? -44.833 1.995 -16.269 1.00 36.28 397 GLU A CA 1
ATOM 2124 C C . GLU A 1 279 ? -45.581 0.855 -16.954 1.00 36.72 397 GLU A C 1
ATOM 2125 O O . GLU A 1 279 ? -45.793 -0.201 -16.361 1.00 37.07 397 GLU A O 1
ATOM 2131 N N . GLU A 1 280 ? -45.973 1.073 -18.206 1.00 37.16 398 GLU A N 1
ATOM 2132 C CA . GLU A 1 280 ? -46.679 0.053 -18.973 1.00 38.65 398 GLU A CA 1
ATOM 2133 C C . GLU A 1 280 ? -45.772 -1.134 -19.276 1.00 36.69 398 GLU A C 1
ATOM 2134 O O . GLU A 1 280 ? -46.204 -2.283 -19.207 1.00 37.62 398 GLU A O 1
ATOM 2136 N N . GLN A 1 281 ? -44.511 -0.859 -19.598 1.00 35.20 399 GLN A N 1
ATOM 2137 C CA . GLN A 1 281 ? -43.575 -1.926 -19.946 1.00 32.99 399 GLN A CA 1
ATOM 2138 C C . GLN A 1 281 ? -43.198 -2.786 -18.747 1.00 32.48 399 GLN A C 1
ATOM 2139 O O . GLN A 1 281 ? -42.997 -3.990 -18.879 1.00 36.32 399 GLN A O 1
ATOM 2145 N N . ILE A 1 282 ? -43.104 -2.172 -17.573 1.00 31.52 400 ILE A N 1
ATOM 2146 C CA . ILE A 1 282 ? -42.594 -2.886 -16.411 1.00 30.28 400 ILE A CA 1
ATOM 2147 C C . ILE A 1 282 ? -43.626 -3.867 -15.826 1.00 32.21 400 ILE A C 1
ATOM 2148 O O . ILE A 1 282 ? -43.251 -4.904 -15.277 1.00 32.22 400 ILE A O 1
ATOM 2153 N N . GLY A 1 283 ? -44.915 -3.566 -15.979 1.00 32.49 401 GLY A N 1
ATOM 2154 C CA . GLY A 1 283 ? -45.975 -4.447 -15.504 1.00 33.61 401 GLY A CA 1
ATOM 2155 C C . GLY A 1 283 ? -46.487 -4.070 -14.123 1.00 34.92 401 GLY A C 1
ATOM 2156 O O . GLY A 1 283 ? -45.751 -3.494 -13.330 1.00 32.62 401 GLY A O 1
ATOM 2157 N N . PRO A 1 284 ? -47.755 -4.397 -13.822 1.00 34.84 402 PRO A N 1
ATOM 2158 C CA . PRO A 1 284 ? -48.343 -4.018 -12.530 1.00 35.57 402 PRO A CA 1
ATOM 2159 C C . PRO A 1 284 ? -47.643 -4.639 -11.318 1.00 33.89 402 PRO A C 1
ATOM 2160 O O . PRO A 1 284 ? -47.645 -4.034 -10.246 1.00 33.12 402 PRO A O 1
ATOM 2164 N N . ASN A 1 285 ? -47.054 -5.819 -11.480 1.00 32.96 403 ASN A N 1
ATOM 2165 C CA . ASN A 1 285 ? -46.407 -6.493 -10.357 1.00 32.70 403 ASN A CA 1
ATOM 2166 C C . ASN A 1 285 ? -44.951 -6.080 -10.157 1.00 30.32 403 ASN A C 1
ATOM 2167 O O . ASN A 1 285 ? -44.282 -6.574 -9.246 1.00 30.27 403 ASN A O 1
ATOM 2172 N N . ARG A 1 286 ? -44.478 -5.173 -11.010 1.00 27.43 404 ARG A N 1
ATOM 2173 C CA . ARG A 1 286 ? -43.140 -4.585 -10.908 1.00 24.38 404 ARG A CA 1
ATOM 2174 C C . ARG A 1 286 ? -42.035 -5.651 -10.969 1.00 22.69 404 ARG A C 1
ATOM 2175 O O . ARG A 1 286 ? -42.221 -6.702 -11.585 1.00 25.55 404 ARG A O 1
ATOM 2183 N N . LEU A 1 287 ? -40.890 -5.366 -10.347 1.00 21.27 405 LEU A N 1
ATOM 2184 C CA . LEU A 1 287 ? -39.706 -6.229 -10.423 1.00 19.90 405 LEU A CA 1
ATOM 2185 C C . LEU A 1 287 ? -39.426 -6.921 -9.086 1.00 19.85 405 LEU A C 1
ATOM 2186 O O . LEU A 1 287 ? -39.835 -6.426 -8.040 1.00 22.36 405 LEU A O 1
ATOM 2191 N N . PRO A 1 288 ? -38.748 -8.084 -9.109 1.00 18.45 406 PRO A N 1
ATOM 2192 C CA . PRO A 1 288 ? -38.383 -8.896 -10.272 1.00 15.74 406 PRO A CA 1
ATOM 2193 C C . PRO A 1 288 ? -39.610 -9.629 -10.811 1.00 18.75 406 PRO A C 1
ATOM 2194 O O . PRO A 1 288 ? -40.699 -9.485 -10.259 1.00 19.70 406 PRO A O 1
ATOM 2198 N N . SER A 1 289 ? -39.430 -10.412 -11.864 1.00 17.60 407 SER A N 1
ATOM 2199 C CA . SER A 1 289 ? -40.557 -11.056 -12.529 1.00 17.73 407 SER A CA 1
ATOM 2200 C C . SER A 1 289 ? -40.074 -12.269 -13.304 1.00 17.16 407 SER A C 1
ATOM 2201 O O . SER A 1 289 ? -38.891 -12.605 -13.261 1.00 16.94 407 SER A O 1
ATOM 2204 N N . PHE A 1 290 ? -40.978 -12.924 -14.027 1.00 17.67 408 PHE A N 1
ATOM 2205 C CA . PHE A 1 290 ? -40.563 -14.053 -14.853 1.00 16.76 408 PHE A CA 1
ATOM 2206 C C . PHE A 1 290 ? -39.566 -13.628 -15.922 1.00 17.80 408 PHE A C 1
ATOM 2207 O O . PHE A 1 290 ? -38.756 -14.433 -16.374 1.00 21.86 408 PHE A O 1
ATOM 2215 N N . ASN A 1 291 ? -39.610 -12.359 -16.316 1.00 20.14 409 ASN A N 1
ATOM 2216 C CA . ASN A 1 291 ? -38.744 -11.900 -17.392 1.00 21.31 409 ASN A CA 1
ATOM 2217 C C . ASN A 1 291 ? -37.639 -10.933 -16.972 1.00 19.52 409 ASN A C 1
ATOM 2218 O O . ASN A 1 291 ? -36.924 -10.409 -17.828 1.00 20.38 409 ASN A O 1
ATOM 2223 N N . TYR A 1 292 ? -37.478 -10.709 -15.667 1.00 17.64 410 TYR A N 1
ATOM 2224 C CA . TYR A 1 292 ? -36.367 -9.883 -15.190 1.00 16.17 410 TYR A CA 1
ATOM 2225 C C . TYR A 1 292 ? -35.936 -10.337 -13.799 1.00 14.28 410 TYR A C 1
ATOM 2226 O O . TYR A 1 292 ? -36.766 -10.493 -12.918 1.00 16.57 410 TYR A O 1
ATOM 2235 N N . PRO A 1 293 ? -34.618 -10.537 -13.597 1.00 13.74 411 PRO A N 1
ATOM 2236 C CA . PRO A 1 293 ? -34.158 -11.288 -12.425 1.00 14.97 411 PRO A CA 1
ATOM 2237 C C . PRO A 1 293 ? -33.864 -10.454 -11.180 1.00 13.69 411 PRO A C 1
ATOM 2238 O O . PRO A 1 293 ? -33.595 -11.044 -10.129 1.00 14.44 411 PRO A O 1
ATOM 2242 N N . SER A 1 294 ? -33.913 -9.127 -11.277 1.00 13.53 412 SER A N 1
ATOM 2243 C CA . SER A 1 294 ? -33.577 -8.273 -10.136 1.00 12.95 412 SER A CA 1
ATOM 2244 C C . SER A 1 294 ? -34.672 -7.256 -9.878 1.00 12.73 412 SER A C 1
ATOM 2245 O O . SER A 1 294 ? -35.470 -6.967 -10.782 1.00 15.04 412 SER A O 1
ATOM 2248 N N . ASP A 1 295 ? -34.720 -6.721 -8.656 1.00 13.13 413 ASP A N 1
ATOM 2249 C CA . ASP A 1 295 ? -35.602 -5.596 -8.375 1.00 13.47 413 ASP A CA 1
ATOM 2250 C C . ASP A 1 295 ? -34.986 -4.251 -8.804 1.00 13.59 413 ASP A C 1
ATOM 2251 O O . ASP A 1 295 ? -35.672 -3.224 -8.774 1.00 15.23 413 ASP A O 1
ATOM 2256 N N . HIS A 1 296 ? -33.717 -4.264 -9.219 1.00 13.35 414 HIS A N 1
ATOM 2257 C CA . HIS A 1 296 ? -33.055 -3.087 -9.791 1.00 12.34 414 HIS A CA 1
ATOM 2258 C C . HIS A 1 296 ? -32.854 -3.261 -11.285 1.00 13.19 414 HIS A C 1
ATOM 2259 O O . HIS A 1 296 ? -32.483 -4.340 -11.723 1.00 12.57 414 HIS A O 1
ATOM 2266 N N . LEU A 1 297 ? -33.058 -2.200 -12.063 1.00 13.91 415 LEU A N 1
ATOM 2267 C CA . LEU A 1 297 ? -32.632 -2.208 -13.460 1.00 14.09 415 LEU A CA 1
ATOM 2268 C C . LEU A 1 297 ? -31.125 -2.014 -13.544 1.00 15.41 415 LEU A C 1
ATOM 2269 O O . LEU A 1 297 ? -30.534 -1.282 -12.740 1.00 14.90 415 LEU A O 1
ATOM 2274 N N . SER A 1 298 ? -30.508 -2.653 -14.532 1.00 13.96 416 SER A N 1
ATOM 2275 C CA . SER A 1 298 ? -29.116 -2.386 -14.840 1.00 12.12 416 SER A CA 1
ATOM 2276 C C . SER A 1 298 ? -28.945 -0.978 -15.420 1.00 12.97 416 SER A C 1
ATOM 2277 O O . SER A 1 298 ? -29.810 -0.479 -16.148 1.00 14.11 416 SER A O 1
ATOM 2280 N N . LEU A 1 299 ? -27.832 -0.338 -15.085 1.00 12.31 417 LEU A N 1
ATOM 2281 C CA A LEU A 1 299 ? -27.456 0.930 -15.694 0.62 12.05 417 LEU A CA 1
ATOM 2282 C CA B LEU A 1 299 ? -27.458 0.928 -15.698 0.38 12.57 417 LEU A CA 1
ATOM 2283 C C . LEU A 1 299 ? -26.301 0.676 -16.644 1.00 11.90 417 LEU A C 1
ATOM 2284 O O . LEU A 1 299 ? -25.318 0.042 -16.265 1.00 13.00 417 LEU A O 1
ATOM 2293 N N . VAL A 1 300 ? -26.402 1.172 -17.871 1.00 12.11 418 VAL A N 1
ATOM 2294 C CA . VAL A 1 300 ? -25.345 0.944 -18.852 1.00 12.28 418 VAL A CA 1
ATOM 2295 C C . VAL A 1 300 ? -25.019 2.226 -19.600 1.00 13.13 418 VAL A C 1
ATOM 2296 O O . VAL A 1 300 ? -25.912 2.856 -20.171 1.00 14.80 418 VAL A O 1
ATOM 2300 N N . CYS A 1 301 ? -23.738 2.595 -19.610 1.00 13.27 419 CYS A N 1
ATOM 2301 C CA . CYS A 1 301 ? -23.253 3.798 -20.288 1.00 15.00 419 CYS A CA 1
ATOM 2302 C C . CYS A 1 301 ? -22.007 3.523 -21.095 1.00 13.46 419 CYS A C 1
ATOM 2303 O O . CYS A 1 301 ? -21.149 2.760 -20.656 1.00 13.72 419 CYS A O 1
ATOM 2306 N N . ASP A 1 302 ? -21.888 4.191 -22.243 1.00 15.14 420 ASP A N 1
ATOM 2307 C CA . ASP A 1 302 ? -20.647 4.228 -23.005 1.00 14.24 420 ASP A CA 1
ATOM 2308 C C . ASP A 1 302 ? -19.888 5.508 -22.683 1.00 14.30 420 ASP A C 1
ATOM 2309 O O . ASP A 1 302 ? -20.460 6.607 -22.724 1.00 16.46 420 ASP A O 1
ATOM 2314 N N . PHE A 1 303 ? -18.606 5.369 -22.363 1.00 16.27 421 PHE A N 1
ATOM 2315 C CA . PHE A 1 303 ? -17.746 6.520 -22.087 1.00 16.75 421 PHE A CA 1
ATOM 2316 C C . PHE A 1 303 ? -16.626 6.662 -23.109 1.00 16.69 421 PHE A C 1
ATOM 2317 O O . PHE A 1 303 ? -16.145 5.669 -23.656 1.00 18.68 421 PHE A O 1
ATOM 2325 N N . SER A 1 304 ? -16.182 7.894 -23.334 1.00 18.23 422 SER A N 1
ATOM 2326 C CA . SER A 1 304 ? -14.950 8.125 -24.086 1.00 19.38 422 SER A CA 1
ATOM 2327 C C . SER A 1 304 ? -14.075 9.140 -23.359 1.00 20.69 422 SER A C 1
ATOM 2328 O O . SER A 1 304 ? -14.584 9.981 -22.617 1.00 23.50 422 SER A O 1
ATOM 2331 N N . PHE A 1 305 ? -12.762 9.062 -23.562 1.00 21.38 423 PHE A N 1
ATOM 2332 C CA . PHE A 1 305 ? -11.868 10.052 -22.972 1.00 22.74 423 PHE A CA 1
ATOM 2333 C C . PHE A 1 305 ? -12.007 11.396 -23.679 1.00 26.55 423 PHE A C 1
ATOM 2334 O O . PHE A 1 305 ? -12.109 11.452 -24.904 1.00 27.82 423 PHE A O 1
ATOM 2342 N N . THR A 1 306 ? -12.021 12.473 -22.900 1.00 28.47 424 THR A N 1
ATOM 2343 C CA . THR A 1 306 ? -12.074 13.819 -23.454 1.00 34.18 424 THR A CA 1
ATOM 2344 C C . THR A 1 306 ? -10.781 14.121 -24.192 1.00 35.56 424 THR A C 1
ATOM 2345 O O . THR A 1 306 ? -10.804 14.428 -25.383 1.00 41.13 424 THR A O 1
#

Nearest PDB structures (foldseek):
  6bt1-assembly1_A  TM=1.003E+00  e=1.139E-68  Homo sapiens
  6mal-assembly1_A  TM=9.982E-01  e=5.817E-63  Homo sapiens
  6bt2-assembly1_A  TM=9.886E-01  e=2.689E-54  Homo sapiens
  6bt2-assembly2_B  TM=9.833E-01  e=9.893E-54  Homo sapiens
  3ngn-assembly1_A  TM=8.608E-01  e=1.778E-26  Homo sapiens

Organism: Homo sapiens (NCBI:txid9606)

Foldseek 3Di:
DCLVVWDKDFLDVWAKEKFEALAALLCLQFPFAQPLADNVLSDPVLSLVLVVVVCVSFVGQKYKYWNDLCCPPHDCVVVVVVQKDKDWDFQPDAPSVVGPPGSDTIAMMMIGHPVFKDWDDKDKAQFDQVNHRDRWIKIKTWIAGPPPRAIAIEMEIEADADPPCLSVLLSRLVRVLVVVCVVCVNLVHKYKYWYQSNDACVTNSVVCLCPPSNQKDWPQCSVDDVSNDHDQAQFWAARPVGTDGGHRITIIIRPVWKDWRIKIDDDDPVRQDPRGDDHSNHNDRGHMIMIIMDTD

Secondary structure (DSSP, 8-state):
-GGGT--EEE----EEEEEEE---HHHHHHTS-BTTS-GGGG-HHHHHHHHHHHHHHH--SEEEEES-S-IIIIIHHHHHHTTEEEEEEE-TT-GGGGSTT--S--EEEEEEETTTEEEEEEEEEEEEETTEEEEEEEEEEEEEETTT--EEEEEEEEPPPSTT-HHHHHHHHHHHHHHHHHHTTTTTS-EEEEEE-S--TTSHHHHHHHHSTT-EEEGGGGGSSSS-S--S-SEEEEETTEEEEE--EEEEEETTTEEEEEEEPPPPHHHH-TT-SSBTTB--SB--EEEEEEE-

B-factor: mean 23.75, std 10.18, range [9.44, 66.77]

Solvent-accessible surface area: 12353 Å² total; per-residue (Å²): 63,11,80,144,75,16,92,74,54,119,52,102,109,78,3,50,0,0,0,0,1,4,2,0,13,2,18,4,96,44,56,21,86,14,86,85,12,54,113,110,3,18,44,55,130,96,3,63,67,31,0,31,70,6,2,86,44,9,117,0,14,0,0,0,0,0,23,0,9,16,10,139,78,2,1,75,60,69,0,66,94,90,28,16,74,15,29,24,42,47,23,51,195,5,48,0,100,128,19,140,161,48,69,18,50,0,2,1,0,0,1,6,28,85,107,53,3,41,85,68,71,60,33,74,16,102,0,36,9,169,127,107,55,5,42,7,1,0,0,0,1,5,0,56,3,125,145,63,41,102,58,2,0,0,0,0,0,12,1,35,36,185,130,58,99,63,214,40,4,8,19,0,0,40,23,0,15,119,42,0,50,118,41,0,129,55,50,72,29,9,2,0,0,0,0,2,2,23,2,68,39,114,30,93,0,23,90,70,0,55,95,21,96,6,55,6,75,4,0,2,53,61,48,31,119,98,15,120,60,27,12,85,5,0,0,12,5,22,58,100,101,30,96,28,113,47,2,20,1,2,0,2,13,12,43,87,27,3,67,10,24,11,0,0,40,28,7,77,97,90,73,15,19,108,74,32,6,1,31,123,74,3,3,0,4,8,0,0,0,0,0,20,0,43,43,108

Radius of gyration: 17.78 Å; Cα contacts (8 Å, |Δi|>4): 701; chains: 1; bounding box: 46×43×41 Å

GO terms:
  GO:0005634 nucleus (C, TAS)
  GO:0006366 transcription by RNA polymerase II (P, TAS)
  GO:0005739 mitochondrion (C, HTP)
  GO:0005654 nucleoplasm (C, TAS)
  GO:0005515 protein binding (F, IPI)
  GO:0005829 cytosol (C, IDA)
  GO:0016604 nuclear body (C, IDA)
  GO:0102757 NADPH phosphatase activity (F, IDA)
  GO:0005739 mitochondrion (C, IDA)
  GO:0006739 NADP+ metabolic process (P, IDA)
  GO:0019178 NADP phosphatase activity (F, IDA)